Protein AF-A0A8T1AKE8-F1 (afdb_monomer_lite)

Organism: NCBI:txid29920

Sequence (206 aa):
MELMQGLSLHSFRRGAAQNANSNSSVSTPWILYRGGWSMTSISKAFNYIVSTTQEDQQVGKILAGWDSKAEPCLPTLHVFDAVVRHKIQQLQHVLFASAFGFSDSMNLRDDVLEVLMAVTMLHYHDMLKLAPDGPYIERMKRTIKQFSITETELASWAFTIHSDLVARRKSPANAESATALTVDDLVEKQTTLIQQQMEVIGNLSS

Foldseek 3Di:
DDDDDDDPDPDDDDPPLVVQVPDLVHDPVNSCVVVVPDPVNVVVVVCVVPPDPLVVQLVVQVVVVHHSPDDQQFFFPPLDDPVVSVLLVQLLCQVCVVQDDDPPVRHDDPVVSRRVSLVLLLCLVVCCVVPVPDPSNVSSVVSCVVSVHDPVNSVVSSVSRVVVSVVCVVDVPDDDDPPDQDPVNVVVVVVVVVVVVVVVVVVSVD

Structure (mmCIF, N/CA/C/O backbone):
data_AF-A0A8T1AKE8-F1
#
_entry.id   AF-A0A8T1AKE8-F1
#
loop_
_atom_site.group_PDB
_atom_site.id
_atom_site.type_symbol
_atom_site.label_atom_id
_atom_site.label_alt_id
_atom_site.label_comp_id
_atom_site.label_asym_id
_atom_site.label_entity_id
_atom_site.label_seq_id
_atom_site.pdbx_PDB_ins_code
_atom_site.Cartn_x
_atom_site.Cartn_y
_atom_site.Cartn_z
_atom_site.occupancy
_atom_site.B_iso_or_equiv
_atom_site.auth_seq_id
_atom_site.auth_comp_id
_atom_site.auth_asym_id
_atom_site.auth_atom_id
_atom_site.pdbx_PDB_model_num
ATOM 1 N N . MET A 1 1 ? -19.359 20.027 -32.441 1.00 33.59 1 MET A N 1
ATOM 2 C CA . MET A 1 1 ? -19.058 18.700 -31.869 1.00 33.59 1 MET A CA 1
ATOM 3 C C . MET A 1 1 ? -17.578 18.457 -32.125 1.00 33.59 1 MET A C 1
ATOM 5 O O . MET A 1 1 ? -17.217 17.891 -33.144 1.00 33.59 1 MET A O 1
ATOM 9 N N . GLU A 1 2 ? -16.730 19.028 -31.269 1.00 39.72 2 GLU A N 1
ATOM 10 C CA . GLU A 1 2 ? -15.278 18.825 -31.288 1.00 39.72 2 GLU A CA 1
ATOM 11 C C . GLU A 1 2 ? -14.948 17.740 -30.267 1.00 39.72 2 GLU A C 1
ATOM 13 O O . GLU A 1 2 ? -14.986 17.963 -29.062 1.00 39.72 2 GLU A O 1
ATOM 18 N N . LEU A 1 3 ? -14.660 16.543 -30.753 1.00 48.69 3 LEU A N 1
ATOM 19 C CA . LEU A 1 3 ? -13.971 15.505 -30.003 1.00 48.69 3 LEU A CA 1
ATOM 20 C C . LEU A 1 3 ? -12.851 15.059 -30.934 1.00 48.69 3 LEU A C 1
ATOM 22 O O . LEU A 1 3 ? -13.153 14.747 -32.081 1.00 48.69 3 LEU A O 1
ATOM 26 N N . MET A 1 4 ? -11.606 15.043 -30.440 1.00 47.69 4 MET A N 1
ATOM 27 C CA . MET A 1 4 ? -10.353 14.597 -31.096 1.00 47.69 4 MET A CA 1
ATOM 28 C C . MET A 1 4 ? -9.288 15.688 -31.349 1.00 47.69 4 MET A C 1
ATOM 30 O O . MET A 1 4 ? -8.494 15.565 -32.276 1.00 47.69 4 MET A O 1
ATOM 34 N N . GLN A 1 5 ? -9.170 16.712 -30.498 1.00 44.84 5 GLN A N 1
ATOM 35 C CA . GLN A 1 5 ? -7.875 17.389 -30.316 1.00 44.84 5 GLN A CA 1
ATOM 36 C C . GLN A 1 5 ? -7.221 16.857 -29.036 1.00 44.84 5 GLN A C 1
ATOM 38 O O . GLN A 1 5 ? -7.748 17.054 -27.947 1.00 44.84 5 GLN A O 1
ATOM 43 N N . GLY A 1 6 ? -6.092 16.150 -29.170 1.00 50.75 6 GLY A N 1
ATOM 44 C CA . GLY A 1 6 ? -5.201 15.852 -28.038 1.00 50.75 6 GLY A CA 1
ATOM 45 C C . GLY A 1 6 ? -4.849 14.386 -27.765 1.00 50.75 6 GLY A C 1
ATOM 46 O O . GLY A 1 6 ? -4.032 14.135 -26.887 1.00 50.75 6 GLY A O 1
ATOM 47 N N . LEU A 1 7 ? -5.377 13.407 -28.504 1.00 47.06 7 LEU A N 1
ATOM 48 C CA . LEU A 1 7 ? -5.000 11.997 -28.312 1.00 47.06 7 LEU A CA 1
ATOM 49 C C . LEU A 1 7 ? -3.905 11.572 -29.299 1.00 47.06 7 LEU A C 1
ATOM 51 O O . LEU A 1 7 ? -4.150 10.855 -30.265 1.00 47.06 7 LEU A O 1
ATOM 55 N N . SER A 1 8 ? -2.670 12.001 -29.033 1.00 39.88 8 SER A N 1
ATOM 56 C CA . SER A 1 8 ? -1.487 11.314 -29.562 1.00 39.88 8 SER A CA 1
ATOM 57 C C . SER A 1 8 ? -1.253 10.050 -28.730 1.00 39.88 8 SER A C 1
ATOM 59 O O . SER A 1 8 ? -0.645 10.099 -27.662 1.00 39.88 8 SER A O 1
ATOM 61 N N . LEU A 1 9 ? -1.748 8.906 -29.203 1.00 40.41 9 LEU A N 1
ATOM 62 C CA . LEU A 1 9 ? -1.392 7.597 -28.653 1.00 40.41 9 LEU A CA 1
ATOM 63 C C . LEU A 1 9 ? 0.056 7.259 -29.047 1.00 40.41 9 LEU A C 1
ATOM 65 O O . LEU A 1 9 ? 0.376 7.130 -30.226 1.00 40.41 9 LEU A O 1
ATOM 69 N N . HIS A 1 10 ? 0.938 7.079 -28.062 1.00 52.50 10 HIS A N 1
ATOM 70 C CA . HIS A 1 10 ? 2.358 6.746 -28.265 1.00 52.50 10 HIS A CA 1
ATOM 71 C C . HIS A 1 10 ? 2.644 5.270 -28.604 1.00 52.50 10 HIS A C 1
ATOM 73 O O . HIS A 1 10 ? 3.793 4.835 -28.546 1.00 52.50 10 HIS A O 1
ATOM 79 N N . SER A 1 11 ? 1.652 4.471 -28.991 1.00 55.47 11 SER A N 1
ATOM 80 C CA . SER A 1 11 ? 1.838 3.030 -29.190 1.00 55.47 11 SER A CA 1
ATOM 81 C C . SER A 1 11 ? 1.421 2.554 -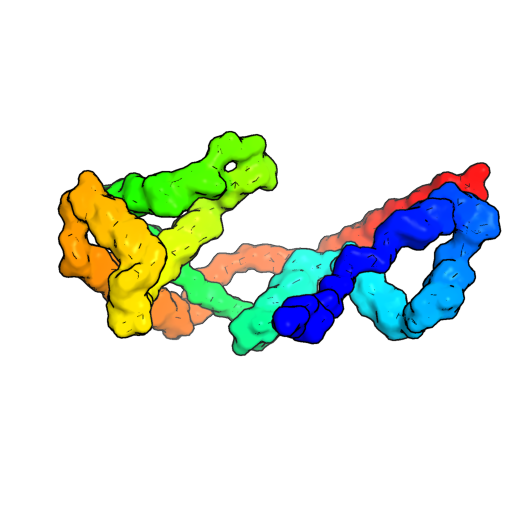30.578 1.00 55.47 11 SER A C 1
ATOM 83 O O . SER A 1 11 ? 0.420 1.866 -30.741 1.00 55.47 11 SER A O 1
ATOM 85 N N . PHE A 1 12 ? 2.242 2.818 -31.600 1.00 46.34 12 PHE A N 1
ATOM 86 C CA . PHE A 1 12 ? 2.161 1.998 -32.812 1.00 46.34 12 PHE A CA 1
ATOM 87 C C . PHE A 1 12 ? 3.448 1.968 -33.636 1.00 46.34 12 PHE A C 1
ATOM 89 O O . PHE A 1 12 ? 3.592 2.749 -34.567 1.00 46.34 12 PHE A O 1
ATOM 96 N N . ARG A 1 13 ? 4.370 1.035 -33.346 1.00 50.12 13 ARG A N 1
ATOM 97 C CA . ARG A 1 13 ? 5.418 0.594 -34.299 1.00 50.12 13 ARG A CA 1
ATOM 98 C C . ARG A 1 13 ? 5.912 -0.835 -34.033 1.00 50.12 13 ARG A C 1
ATOM 100 O O . ARG A 1 13 ? 7.110 -1.048 -33.898 1.00 50.12 13 ARG A O 1
ATOM 107 N N . ARG A 1 14 ? 5.023 -1.831 -33.943 1.00 55.72 14 ARG A N 1
ATOM 108 C CA . ARG A 1 14 ? 5.477 -3.239 -33.882 1.00 55.72 14 ARG A CA 1
ATOM 109 C C . ARG A 1 14 ? 5.316 -3.996 -35.206 1.00 55.72 14 ARG A C 1
ATOM 111 O O . ARG A 1 14 ? 6.283 -4.598 -35.637 1.00 55.72 14 ARG A O 1
ATOM 118 N N . GLY A 1 15 ? 4.222 -3.838 -35.957 1.00 53.06 15 GLY A N 1
ATOM 119 C CA . GLY A 1 15 ? 3.976 -4.647 -37.170 1.00 53.06 15 GLY A CA 1
ATOM 120 C C . GLY A 1 15 ? 5.043 -4.564 -38.279 1.00 53.06 15 GLY A C 1
ATOM 121 O O . GLY A 1 15 ? 5.649 -5.569 -38.637 1.00 53.06 15 GLY A O 1
ATOM 122 N N . ALA A 1 16 ? 5.309 -3.372 -38.822 1.00 54.81 16 ALA A N 1
ATOM 123 C CA . ALA A 1 16 ? 6.231 -3.226 -39.958 1.00 54.81 16 ALA A CA 1
ATOM 124 C C . ALA A 1 16 ? 7.710 -3.438 -39.580 1.00 54.81 16 ALA A C 1
ATOM 126 O O . ALA A 1 16 ? 8.472 -4.010 -40.355 1.00 54.81 16 ALA A O 1
ATOM 127 N N . ALA A 1 17 ? 8.111 -3.005 -38.380 1.00 53.44 17 ALA A N 1
ATOM 128 C CA . ALA A 1 17 ? 9.474 -3.184 -37.882 1.00 53.44 17 ALA A CA 1
ATOM 129 C C . ALA A 1 17 ? 9.770 -4.655 -37.544 1.00 53.44 17 ALA A C 1
ATOM 131 O O . ALA A 1 17 ? 10.850 -5.143 -37.849 1.00 53.44 17 ALA A O 1
ATOM 132 N N . GLN A 1 18 ? 8.801 -5.383 -36.981 1.00 54.62 18 GLN A N 1
ATOM 133 C CA . GLN A 1 18 ? 8.942 -6.803 -36.653 1.00 54.62 18 GLN A CA 1
ATOM 134 C C . GLN A 1 18 ? 9.024 -7.673 -37.916 1.00 54.62 18 GLN A C 1
ATOM 136 O O . GLN A 1 18 ? 9.861 -8.566 -37.965 1.00 54.62 18 GLN A O 1
ATOM 141 N N . ASN A 1 19 ? 8.248 -7.350 -38.958 1.00 62.50 19 ASN A N 1
ATOM 142 C CA . ASN A 1 19 ? 8.326 -8.017 -40.265 1.00 62.50 19 ASN A CA 1
ATOM 143 C C . ASN A 1 19 ? 9.661 -7.758 -40.996 1.00 62.50 19 ASN A C 1
ATOM 145 O O . ASN A 1 19 ? 10.176 -8.628 -41.693 1.00 62.50 19 ASN A O 1
ATOM 149 N N . ALA A 1 20 ? 10.239 -6.561 -40.838 1.00 58.41 20 ALA A N 1
ATOM 150 C CA . ALA A 1 20 ? 11.568 -6.255 -41.368 1.00 58.41 20 ALA A CA 1
ATOM 151 C C . ALA A 1 20 ? 12.681 -6.963 -40.573 1.00 58.41 20 ALA A C 1
ATOM 153 O O . ALA A 1 20 ? 13.611 -7.482 -41.179 1.00 58.41 20 ALA A O 1
ATOM 154 N N . ASN A 1 21 ? 12.555 -7.039 -39.242 1.00 52.88 21 ASN A N 1
ATOM 155 C CA . ASN A 1 21 ? 13.504 -7.739 -38.369 1.00 52.88 21 ASN A CA 1
ATOM 156 C C . ASN A 1 21 ? 13.509 -9.264 -38.576 1.00 52.88 21 ASN A C 1
ATOM 158 O O . ASN A 1 21 ? 14.510 -9.904 -38.276 1.00 52.88 21 ASN A O 1
ATOM 162 N N . SER A 1 22 ? 12.415 -9.859 -39.065 1.00 54.12 22 SER A N 1
ATOM 163 C CA . SER A 1 22 ? 12.346 -11.294 -39.380 1.00 54.12 22 SER A CA 1
ATOM 164 C C . SER A 1 22 ? 12.969 -11.670 -40.729 1.00 54.12 22 SER A C 1
ATOM 166 O O . SER A 1 22 ? 13.018 -12.851 -41.060 1.00 54.12 22 SER A O 1
ATOM 168 N N . ASN A 1 23 ? 13.416 -10.694 -41.528 1.00 63.81 23 ASN A N 1
ATOM 169 C CA . ASN A 1 23 ? 14.063 -10.950 -42.809 1.00 63.81 23 ASN A CA 1
ATOM 170 C C . ASN A 1 23 ? 15.592 -10.920 -42.652 1.00 63.81 23 ASN A C 1
ATOM 172 O O . ASN A 1 23 ? 16.178 -9.853 -42.474 1.00 63.81 23 ASN A O 1
ATOM 176 N N . SER A 1 24 ? 16.237 -12.081 -42.790 1.00 64.12 24 SER A N 1
ATOM 177 C CA . SER A 1 24 ? 17.694 -12.243 -42.676 1.00 64.12 24 SER A CA 1
ATOM 178 C C . SER A 1 24 ? 18.499 -11.453 -43.717 1.00 64.12 24 SER A C 1
ATOM 180 O O . SER A 1 24 ? 19.689 -11.220 -43.521 1.00 64.12 24 SER A O 1
ATOM 182 N N . SER A 1 25 ? 17.870 -10.977 -44.801 1.00 73.81 25 SER A N 1
ATOM 183 C CA . SER A 1 25 ? 18.522 -10.132 -45.808 1.00 73.81 25 SER A CA 1
ATOM 184 C C . SER A 1 25 ? 18.602 -8.651 -45.418 1.00 73.81 25 SER A C 1
ATOM 186 O O . SER A 1 25 ? 19.227 -7.866 -46.132 1.00 73.81 25 SER A O 1
ATOM 188 N N . VAL A 1 26 ? 17.923 -8.226 -44.347 1.00 64.56 26 VAL A N 1
ATOM 189 C CA . VAL A 1 26 ? 17.880 -6.828 -43.906 1.00 64.56 26 VAL A CA 1
ATOM 190 C C . VAL A 1 26 ? 18.649 -6.698 -42.599 1.00 64.56 26 VAL A C 1
ATOM 192 O O . VAL A 1 26 ? 18.245 -7.218 -41.566 1.00 64.56 26 VAL A O 1
ATOM 195 N N . SER A 1 27 ? 19.760 -5.962 -42.624 1.00 63.50 27 SER A N 1
ATOM 196 C CA . SER A 1 27 ? 20.577 -5.789 -41.428 1.00 63.50 27 SER A CA 1
ATOM 197 C C . SER A 1 27 ? 19.906 -4.842 -40.423 1.00 63.50 27 SER A C 1
ATOM 199 O O . SER A 1 27 ? 19.425 -3.758 -40.768 1.00 63.50 27 SER A O 1
ATOM 201 N N . THR A 1 28 ? 19.913 -5.221 -39.145 1.00 63.84 28 THR A N 1
ATOM 202 C CA . THR A 1 28 ? 19.406 -4.397 -38.036 1.00 63.84 28 THR A CA 1
ATOM 203 C C . THR A 1 28 ? 19.977 -2.967 -38.033 1.00 63.84 28 THR A C 1
ATOM 205 O O . THR A 1 28 ? 19.197 -2.027 -37.860 1.00 63.84 28 THR A O 1
ATOM 208 N N . PRO A 1 29 ? 21.282 -2.732 -38.312 1.00 65.25 29 PRO A N 1
ATOM 209 C CA . PRO A 1 29 ? 21.826 -1.375 -38.426 1.00 65.25 29 PRO A CA 1
ATOM 210 C C . PRO A 1 29 ? 21.135 -0.511 -39.494 1.00 65.25 29 PRO A C 1
ATOM 212 O O . PRO A 1 29 ? 20.936 0.686 -39.285 1.00 65.25 29 PRO A O 1
ATOM 215 N N . TRP A 1 30 ? 20.718 -1.104 -40.618 1.00 68.19 30 TRP A N 1
ATOM 216 C CA . TRP A 1 30 ? 20.035 -0.394 -41.703 1.00 68.19 30 TRP A CA 1
ATOM 217 C C . TRP A 1 30 ? 18.625 0.060 -41.309 1.00 68.19 30 TRP A C 1
ATOM 219 O O . TRP A 1 30 ? 18.220 1.186 -41.611 1.00 68.19 30 TRP A O 1
ATOM 229 N N . ILE A 1 31 ? 17.895 -0.787 -40.579 1.00 64.38 31 ILE A N 1
ATOM 230 C CA . ILE A 1 31 ? 16.561 -0.473 -40.044 1.00 64.38 31 ILE A CA 1
ATOM 231 C C . ILE A 1 31 ? 16.653 0.664 -39.025 1.00 64.38 31 ILE A C 1
ATOM 233 O O . ILE A 1 31 ? 15.855 1.600 -39.076 1.00 64.38 31 ILE A O 1
ATOM 237 N N . LEU A 1 32 ? 17.643 0.614 -38.132 1.00 66.25 32 LEU A N 1
ATOM 238 C CA . LEU A 1 32 ? 17.854 1.634 -37.105 1.00 66.25 32 LEU A CA 1
ATOM 239 C C . LEU A 1 32 ? 18.202 2.999 -37.719 1.00 66.25 32 LEU A C 1
ATOM 241 O O . LEU A 1 32 ? 17.592 4.008 -37.356 1.00 66.25 32 LEU A O 1
ATOM 245 N N . TYR A 1 33 ? 19.098 3.019 -38.712 1.00 62.25 33 TYR A N 1
ATOM 246 C CA . TYR A 1 33 ? 19.473 4.235 -39.438 1.00 62.25 33 TYR A CA 1
ATOM 247 C C . TYR A 1 33 ? 18.282 4.852 -40.193 1.00 62.25 33 TYR A C 1
ATOM 249 O O . TYR A 1 33 ? 18.003 6.044 -40.065 1.00 62.25 33 TYR A O 1
ATOM 257 N N . ARG A 1 34 ? 17.512 4.038 -40.931 1.00 65.38 34 ARG A N 1
ATOM 258 C CA . ARG A 1 34 ? 16.315 4.486 -41.678 1.00 65.38 34 ARG A CA 1
ATOM 259 C C . ARG A 1 34 ? 15.140 4.843 -40.768 1.00 65.38 34 ARG A C 1
ATOM 261 O O . ARG A 1 34 ? 14.296 5.651 -41.144 1.00 65.38 34 ARG A O 1
ATOM 268 N N . GLY A 1 35 ? 15.086 4.256 -39.576 1.00 65.69 35 GLY A N 1
ATOM 269 C CA . GLY A 1 35 ? 14.118 4.582 -38.537 1.00 65.69 35 GLY A CA 1
ATOM 270 C C . GLY A 1 35 ? 14.387 5.918 -37.842 1.00 65.69 35 GLY A C 1
ATOM 271 O O . GLY A 1 35 ? 13.576 6.314 -37.008 1.00 65.69 35 GLY A O 1
ATOM 272 N N . GLY A 1 36 ? 15.503 6.593 -38.149 1.00 64.62 36 GLY A N 1
ATOM 273 C CA . GLY A 1 36 ? 15.891 7.857 -37.520 1.00 64.62 36 GLY A CA 1
ATOM 274 C C . GLY A 1 36 ? 16.332 7.703 -36.063 1.00 64.62 36 GLY A C 1
ATOM 275 O O . GLY A 1 36 ? 16.307 8.673 -35.308 1.00 64.62 36 GLY A O 1
ATOM 276 N N . TRP A 1 37 ? 16.708 6.491 -35.640 1.00 69.50 37 TRP A N 1
ATOM 277 C CA . TRP A 1 37 ? 17.188 6.260 -34.283 1.00 69.50 37 TRP A CA 1
ATOM 278 C C . TRP A 1 37 ? 18.626 6.762 -34.183 1.00 69.50 37 TRP A C 1
ATOM 280 O O . TRP A 1 37 ? 19.511 6.283 -34.889 1.00 69.50 37 TRP A O 1
ATOM 290 N N . SER A 1 38 ? 18.874 7.732 -33.302 1.00 76.88 38 SER A N 1
ATOM 291 C CA . SER A 1 38 ? 20.245 8.167 -33.026 1.00 76.88 38 SER A CA 1
ATOM 292 C C . SER A 1 38 ? 21.032 7.044 -32.339 1.00 76.88 38 SER A C 1
ATOM 294 O O . SER A 1 38 ? 20.452 6.245 -31.601 1.00 76.88 38 SER A O 1
ATOM 296 N N . MET A 1 39 ? 22.358 7.006 -32.514 1.00 75.38 39 MET A N 1
ATOM 297 C CA . MET A 1 39 ? 23.217 6.039 -31.809 1.00 75.38 39 MET A CA 1
ATOM 298 C C . MET A 1 39 ? 23.034 6.127 -30.284 1.00 75.38 39 MET A C 1
ATOM 300 O O . MET A 1 39 ? 23.009 5.115 -29.588 1.00 75.38 39 MET A O 1
ATOM 304 N N . THR A 1 40 ? 22.780 7.335 -29.774 1.00 71.44 40 THR A N 1
ATOM 305 C CA . THR A 1 40 ? 22.421 7.594 -28.376 1.00 71.44 40 THR A CA 1
ATOM 306 C C . THR A 1 40 ? 21.078 6.965 -27.989 1.00 71.44 40 THR A C 1
ATOM 308 O O . THR A 1 40 ? 20.949 6.419 -26.898 1.00 71.44 40 THR A O 1
ATOM 311 N N . SER A 1 41 ? 20.069 7.008 -28.865 1.00 67.88 41 SER A N 1
ATOM 312 C CA . SER A 1 41 ? 18.756 6.377 -28.647 1.00 67.88 41 SER A CA 1
ATOM 313 C C . SER A 1 41 ? 18.852 4.850 -28.629 1.00 67.88 41 SER A C 1
ATOM 315 O O . SER A 1 41 ? 18.199 4.208 -27.812 1.00 67.88 41 SER A O 1
ATOM 317 N N . ILE A 1 42 ? 19.693 4.277 -29.494 1.00 69.31 42 ILE A N 1
ATOM 318 C CA . ILE A 1 42 ? 19.959 2.834 -29.561 1.00 69.31 42 ILE A CA 1
ATOM 319 C C . ILE A 1 42 ? 20.697 2.384 -28.299 1.00 69.31 42 ILE A C 1
ATOM 321 O O . ILE A 1 42 ? 20.245 1.466 -27.625 1.00 69.31 42 ILE A O 1
ATOM 325 N N . SER A 1 43 ? 21.775 3.078 -27.923 1.00 70.62 43 SER A N 1
ATOM 326 C CA . SER A 1 43 ? 22.531 2.787 -26.700 1.00 70.62 43 SER A CA 1
ATOM 327 C C . SER A 1 43 ? 21.660 2.888 -25.443 1.00 70.62 43 SER A C 1
ATOM 329 O O . SER A 1 43 ? 21.726 2.006 -24.595 1.00 70.62 43 SER A O 1
ATOM 331 N N . LYS A 1 44 ? 20.772 3.888 -25.348 1.00 65.88 44 LYS A N 1
ATOM 332 C CA . LYS A 1 44 ? 19.799 3.981 -24.246 1.00 65.88 44 LYS A CA 1
ATOM 333 C C . LYS A 1 44 ? 18.829 2.798 -24.210 1.00 65.88 44 LYS A C 1
ATOM 335 O O . LYS A 1 44 ? 18.556 2.291 -23.130 1.00 65.88 44 LYS A O 1
ATOM 340 N N . ALA A 1 45 ? 18.323 2.356 -25.363 1.00 63.22 45 ALA A N 1
ATOM 341 C CA . ALA A 1 45 ? 17.425 1.204 -25.436 1.00 63.22 45 ALA A CA 1
ATOM 342 C C . ALA A 1 45 ? 18.137 -0.100 -25.046 1.00 63.22 45 ALA A C 1
ATOM 344 O O . ALA A 1 45 ? 17.584 -0.882 -24.283 1.00 63.22 45 ALA A O 1
ATOM 345 N N . PHE A 1 46 ? 19.377 -0.306 -25.499 1.00 68.62 46 PHE A N 1
ATOM 346 C CA . PHE A 1 46 ? 20.188 -1.447 -25.071 1.00 68.62 46 PHE A CA 1
ATOM 347 C C . PHE A 1 46 ? 20.508 -1.390 -23.578 1.00 68.62 46 PHE A C 1
ATOM 349 O O . PHE A 1 46 ? 20.343 -2.397 -22.905 1.00 68.62 46 PHE A O 1
ATOM 356 N N . ASN A 1 47 ? 20.858 -0.225 -23.031 1.00 64.88 47 ASN A N 1
ATOM 357 C CA . ASN A 1 47 ? 21.092 -0.077 -21.593 1.00 64.88 47 ASN A CA 1
ATOM 358 C C . ASN A 1 47 ? 19.837 -0.341 -20.752 1.00 64.88 47 ASN A C 1
ATOM 360 O O . ASN A 1 47 ? 19.979 -0.732 -19.607 1.00 64.88 47 ASN A O 1
ATOM 364 N N . TYR A 1 48 ? 18.636 -0.135 -21.299 1.00 55.19 48 TYR A N 1
ATOM 365 C CA . TYR A 1 48 ? 17.373 -0.470 -20.632 1.00 55.19 48 TYR A CA 1
ATOM 366 C C . TYR A 1 48 ? 16.987 -1.953 -20.774 1.00 55.19 48 TYR A C 1
ATOM 368 O O . TYR A 1 48 ? 16.269 -2.497 -19.951 1.00 55.19 48 TYR A O 1
ATOM 376 N N . ILE A 1 49 ? 17.428 -2.620 -21.843 1.00 62.34 49 ILE A N 1
ATOM 377 C CA . ILE A 1 49 ? 17.205 -4.065 -22.038 1.00 62.34 49 ILE A CA 1
ATOM 378 C C . ILE A 1 49 ? 18.231 -4.886 -21.246 1.00 62.34 49 ILE A C 1
ATOM 380 O O . ILE A 1 49 ? 17.943 -6.001 -20.825 1.00 62.34 49 ILE A O 1
ATOM 384 N N . VAL A 1 50 ? 19.434 -4.338 -21.083 1.00 59.38 50 VAL A N 1
ATOM 385 C CA . VAL A 1 50 ? 20.585 -4.966 -20.422 1.00 59.38 50 VAL A CA 1
ATOM 386 C C . VAL A 1 50 ? 20.798 -4.384 -19.016 1.00 59.38 50 VAL A C 1
ATOM 388 O O . VAL A 1 50 ? 21.749 -4.769 -18.338 1.00 59.38 50 VAL A O 1
ATOM 391 N N . SER A 1 51 ? 19.933 -3.473 -18.548 1.00 63.00 51 SER A N 1
ATOM 392 C CA . SER A 1 51 ? 19.982 -3.007 -17.161 1.00 63.00 51 SER A CA 1
ATOM 393 C C . SER A 1 51 ? 19.750 -4.181 -16.222 1.00 63.00 51 SER A C 1
ATOM 395 O O . SER A 1 51 ? 18.975 -5.100 -16.497 1.00 63.00 51 SER A O 1
ATOM 397 N N . THR A 1 52 ? 20.456 -4.172 -15.100 1.00 72.00 52 THR A N 1
ATOM 398 C CA . THR A 1 52 ? 20.191 -5.117 -14.028 1.00 72.00 52 THR A CA 1
ATOM 399 C C . THR A 1 52 ? 19.029 -4.596 -13.187 1.00 72.00 52 THR A C 1
ATOM 401 O O . THR A 1 52 ? 18.655 -3.418 -13.227 1.00 72.00 52 THR A O 1
ATOM 404 N N . THR A 1 53 ? 18.489 -5.470 -12.341 1.00 77.06 53 THR A N 1
ATOM 405 C CA . THR A 1 53 ? 17.492 -5.101 -11.332 1.00 77.06 53 THR A CA 1
ATOM 406 C C . THR A 1 53 ? 17.929 -3.889 -10.495 1.00 77.06 53 THR A C 1
ATOM 408 O O . THR A 1 53 ? 17.081 -3.125 -10.039 1.00 77.06 53 THR A O 1
ATOM 411 N N . GLN A 1 54 ? 19.236 -3.685 -10.291 1.00 75.94 54 GLN A N 1
ATOM 412 C CA . GLN A 1 54 ? 19.759 -2.560 -9.520 1.00 75.94 54 GLN A CA 1
ATOM 413 C C . GLN A 1 54 ? 19.549 -1.218 -10.233 1.00 75.94 54 GLN A C 1
ATOM 415 O O . GLN A 1 54 ? 19.086 -0.267 -9.600 1.00 75.94 54 GLN A O 1
ATOM 420 N N . GLU A 1 55 ? 19.867 -1.110 -11.524 1.00 75.44 55 GLU A N 1
ATOM 421 C CA . GLU A 1 55 ? 19.658 0.130 -12.276 1.00 75.44 55 GLU A CA 1
ATOM 422 C C . GLU A 1 55 ? 18.165 0.435 -12.424 1.00 75.44 55 GLU A C 1
ATOM 424 O O . GLU A 1 55 ? 17.760 1.585 -12.255 1.00 75.44 55 GLU A O 1
ATOM 429 N N . ASP A 1 56 ? 17.329 -0.584 -12.631 1.00 75.62 56 ASP A N 1
ATOM 430 C CA . ASP A 1 56 ? 15.874 -0.412 -12.685 1.00 75.62 56 ASP A CA 1
ATOM 431 C C . ASP A 1 56 ? 15.319 0.124 -11.356 1.00 75.62 56 ASP A C 1
ATOM 433 O O . ASP A 1 56 ? 14.494 1.043 -11.340 1.00 75.62 56 ASP A O 1
ATOM 437 N N . GLN A 1 57 ? 15.814 -0.381 -10.221 1.00 79.56 57 GLN A N 1
ATOM 438 C CA . GLN A 1 57 ? 15.469 0.153 -8.902 1.00 79.56 57 GLN A CA 1
ATOM 439 C C . GLN A 1 57 ? 15.935 1.603 -8.725 1.00 79.56 57 GLN A C 1
ATOM 441 O O . GLN A 1 57 ? 15.196 2.413 -8.164 1.00 79.56 57 GLN A O 1
ATOM 446 N N . GLN A 1 58 ? 17.134 1.960 -9.197 1.00 79.56 58 GLN A N 1
ATOM 447 C CA . GLN A 1 58 ? 17.630 3.340 -9.141 1.00 79.56 58 GLN A CA 1
ATOM 448 C C . GLN A 1 58 ? 16.755 4.282 -9.971 1.00 79.56 58 GLN A C 1
ATOM 450 O O . GLN A 1 58 ? 16.374 5.349 -9.489 1.00 79.56 58 GLN A O 1
ATOM 455 N N . VAL A 1 59 ? 16.390 3.878 -11.189 1.00 77.69 59 VAL A N 1
ATOM 456 C CA . VAL A 1 59 ? 15.472 4.637 -12.046 1.00 77.69 59 VAL A CA 1
ATOM 457 C C . VAL A 1 59 ? 14.111 4.781 -11.367 1.00 77.69 59 VAL A C 1
ATOM 459 O O . VAL A 1 59 ? 13.586 5.891 -11.295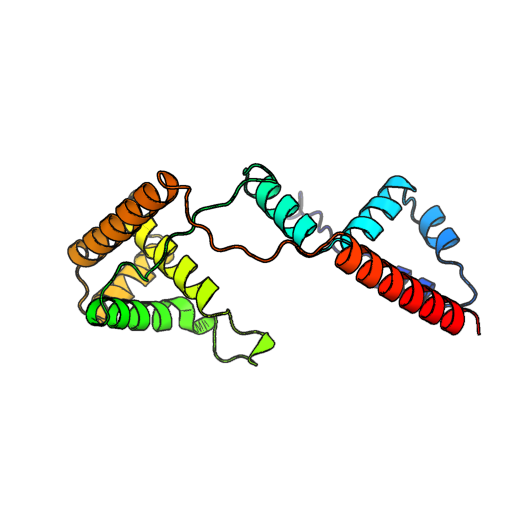 1.00 77.69 59 VAL A O 1
ATOM 462 N N . GLY A 1 60 ? 13.567 3.699 -10.801 1.00 78.94 60 GLY A N 1
ATOM 463 C CA . GLY A 1 60 ? 12.307 3.722 -10.057 1.00 78.94 60 GLY A CA 1
ATOM 464 C C . GLY A 1 60 ? 12.320 4.714 -8.890 1.00 78.94 60 GLY A C 1
ATOM 465 O O . GLY A 1 60 ? 11.372 5.482 -8.730 1.00 78.94 60 GLY A O 1
ATOM 466 N N . LYS A 1 61 ? 13.416 4.769 -8.121 1.00 81.38 61 LYS A N 1
ATOM 467 C CA . LYS A 1 61 ? 13.606 5.748 -7.036 1.00 81.38 61 LYS A CA 1
ATOM 468 C C . LYS A 1 61 ? 13.594 7.182 -7.562 1.00 81.38 61 LYS A C 1
ATOM 470 O O . LYS A 1 61 ? 12.818 7.992 -7.061 1.00 81.38 61 LYS A O 1
ATOM 475 N N . ILE A 1 62 ? 14.377 7.473 -8.602 1.00 80.06 62 ILE A N 1
ATOM 476 C CA . ILE A 1 62 ? 14.432 8.808 -9.218 1.00 80.06 62 ILE A CA 1
ATOM 477 C C . ILE A 1 62 ? 13.047 9.238 -9.724 1.00 80.06 62 ILE A C 1
ATOM 479 O O . ILE A 1 62 ? 12.618 10.360 -9.459 1.00 80.06 62 ILE A O 1
ATOM 483 N N . LEU A 1 63 ? 12.316 8.346 -10.401 1.00 79.69 63 LEU A N 1
ATOM 484 C CA . LEU A 1 63 ? 10.964 8.629 -10.899 1.00 79.69 63 LEU A CA 1
ATOM 485 C C . LEU A 1 63 ? 9.952 8.865 -9.772 1.00 79.69 63 LEU A C 1
ATOM 487 O O . LEU A 1 63 ? 9.037 9.669 -9.930 1.00 79.69 63 LEU A O 1
ATOM 491 N N . ALA A 1 64 ? 10.130 8.204 -8.629 1.00 79.69 64 ALA A N 1
ATOM 492 C CA . ALA A 1 64 ? 9.330 8.432 -7.432 1.00 79.69 64 ALA A CA 1
ATOM 493 C C . ALA A 1 64 ? 9.753 9.692 -6.641 1.00 79.69 64 ALA A C 1
ATOM 495 O O . ALA A 1 64 ? 9.171 9.967 -5.592 1.00 79.69 64 ALA A O 1
ATOM 496 N N . GLY A 1 65 ? 10.758 10.446 -7.108 1.00 84.81 65 GLY A N 1
ATOM 497 C CA . GLY A 1 65 ? 11.272 11.655 -6.451 1.00 84.81 65 GLY A CA 1
ATOM 498 C C . GLY A 1 65 ? 12.301 11.402 -5.341 1.00 84.81 65 GLY A C 1
ATOM 499 O O . GLY A 1 65 ? 12.565 12.299 -4.542 1.00 84.81 65 GLY A O 1
ATOM 500 N N . TRP A 1 66 ? 12.871 10.199 -5.269 1.00 83.69 66 TRP A N 1
ATOM 501 C CA . TRP A 1 66 ? 13.897 9.813 -4.296 1.00 83.69 66 TRP A CA 1
ATOM 502 C C . TRP A 1 66 ? 15.299 9.913 -4.900 1.00 83.69 66 TRP A C 1
ATOM 504 O O . TRP A 1 66 ? 15.466 9.849 -6.115 1.00 83.69 66 TRP A O 1
ATOM 514 N N . ASP A 1 67 ? 16.323 10.004 -4.049 1.00 86.94 67 ASP A N 1
ATOM 515 C CA . ASP A 1 67 ? 17.712 9.815 -4.480 1.00 86.94 67 ASP A CA 1
ATOM 516 C C . ASP A 1 67 ? 17.938 8.370 -4.968 1.00 86.94 67 ASP A C 1
ATOM 518 O O . ASP A 1 67 ? 17.361 7.423 -4.426 1.00 86.94 67 ASP A O 1
ATOM 522 N N . SER A 1 68 ? 18.794 8.170 -5.976 1.00 82.62 68 SER A N 1
ATOM 523 C CA . SER A 1 68 ? 19.051 6.834 -6.540 1.00 82.62 68 SER A CA 1
ATOM 524 C C . SER A 1 68 ? 19.666 5.863 -5.525 1.00 82.62 68 SER A C 1
ATOM 526 O O . SER A 1 68 ? 19.450 4.651 -5.613 1.00 82.62 68 SER A O 1
ATOM 528 N N . LYS A 1 69 ? 20.385 6.386 -4.526 1.00 86.69 69 LYS A N 1
ATOM 529 C CA . LYS A 1 69 ? 20.981 5.631 -3.419 1.00 86.69 69 LYS A CA 1
ATOM 530 C C . LYS A 1 69 ? 20.117 5.642 -2.162 1.00 86.69 69 LYS A C 1
ATOM 532 O O . LYS A 1 69 ? 20.529 5.070 -1.159 1.00 86.69 69 LYS A O 1
ATOM 537 N N . ALA A 1 70 ? 18.933 6.257 -2.192 1.00 84.81 70 ALA A N 1
ATOM 538 C CA . ALA A 1 70 ? 18.032 6.209 -1.052 1.00 84.81 70 ALA A CA 1
ATOM 539 C C . ALA A 1 70 ? 17.652 4.758 -0.738 1.00 84.81 70 ALA A C 1
ATOM 541 O O . ALA A 1 70 ? 17.414 3.956 -1.645 1.00 84.81 70 ALA A O 1
ATOM 542 N N . GLU A 1 71 ? 17.541 4.441 0.546 1.00 86.31 71 GLU A N 1
ATOM 543 C CA . GLU A 1 71 ? 16.969 3.192 1.042 1.00 86.31 71 GLU A CA 1
ATOM 544 C C . GLU A 1 71 ? 15.619 3.525 1.686 1.00 86.31 71 GLU A C 1
ATOM 546 O O . GLU A 1 71 ? 15.566 3.961 2.841 1.00 86.31 71 GLU A O 1
ATOM 551 N N . PRO A 1 72 ? 14.507 3.430 0.929 1.00 84.50 72 PRO A N 1
ATOM 552 C CA . PRO A 1 72 ? 13.198 3.777 1.451 1.00 84.50 72 PRO A CA 1
ATOM 553 C C . PRO A 1 72 ? 12.819 2.827 2.583 1.00 84.50 72 PRO A C 1
ATOM 555 O O . PRO A 1 72 ? 12.720 1.617 2.395 1.00 84.50 72 PRO A O 1
ATOM 558 N N . CYS A 1 73 ? 12.552 3.383 3.760 1.00 90.81 73 CYS A N 1
ATOM 559 C CA . CYS A 1 73 ? 11.913 2.627 4.825 1.00 90.81 73 CYS A CA 1
ATOM 560 C C . CYS A 1 73 ? 10.423 2.487 4.490 1.00 90.81 73 CYS A C 1
ATOM 562 O O . CYS A 1 73 ? 9.720 3.495 4.373 1.00 90.81 73 CYS A O 1
ATOM 564 N N . LEU A 1 74 ? 9.957 1.251 4.307 1.00 92.69 74 LEU A N 1
ATOM 565 C CA . LEU A 1 74 ? 8.561 0.937 4.002 1.00 92.69 74 LEU A CA 1
ATOM 566 C C . LEU A 1 74 ? 7.764 0.682 5.291 1.00 92.69 74 LEU A C 1
ATOM 568 O O . LEU A 1 74 ? 8.311 0.102 6.238 1.00 92.69 74 LEU A O 1
ATOM 572 N N . PRO A 1 75 ? 6.480 1.080 5.359 1.00 95.69 75 PRO A N 1
ATOM 573 C CA . PRO A 1 75 ? 5.610 0.692 6.465 1.00 95.69 75 PRO A CA 1
ATOM 574 C C . PRO A 1 75 ? 5.403 -0.829 6.469 1.00 95.69 75 PRO A C 1
ATOM 576 O O . PRO A 1 75 ? 5.393 -1.461 5.416 1.00 95.69 75 PRO A O 1
ATOM 579 N N . THR A 1 76 ? 5.237 -1.410 7.655 1.00 94.56 76 THR A N 1
ATOM 580 C CA . THR A 1 76 ? 5.072 -2.859 7.850 1.00 94.56 76 THR A CA 1
ATOM 581 C C . THR A 1 76 ? 3.914 -3.143 8.796 1.00 94.56 76 THR A C 1
ATOM 583 O O . THR A 1 76 ? 3.603 -2.336 9.676 1.00 94.56 76 THR A O 1
ATOM 586 N N . LEU A 1 77 ? 3.290 -4.308 8.630 1.00 96.00 77 LEU A N 1
ATOM 587 C CA . LEU A 1 77 ? 2.277 -4.830 9.545 1.00 96.00 77 LEU A CA 1
ATOM 588 C C . LEU A 1 77 ? 2.884 -5.725 10.639 1.00 96.00 77 LEU A C 1
ATOM 590 O O . LEU A 1 77 ? 2.172 -6.162 11.547 1.00 96.00 77 LEU A O 1
ATOM 594 N N . HIS A 1 78 ? 4.197 -5.972 10.606 1.00 93.94 78 HIS A N 1
ATOM 595 C CA . HIS A 1 78 ? 4.891 -6.768 11.620 1.00 93.94 78 HIS A CA 1
ATOM 596 C C . HIS A 1 78 ? 4.900 -6.132 13.017 1.00 93.94 78 HIS A C 1
ATOM 598 O O . HIS A 1 78 ? 5.099 -6.847 13.997 1.00 93.94 78 HIS A O 1
ATOM 604 N N . VAL A 1 79 ? 4.616 -4.829 13.121 1.00 95.25 79 VAL A N 1
ATOM 605 C CA . VAL A 1 79 ? 4.477 -4.104 14.396 1.00 95.25 79 VAL A CA 1
ATOM 606 C C . VAL A 1 79 ? 3.293 -4.593 15.245 1.00 95.25 79 VAL A C 1
ATOM 608 O O . VAL A 1 79 ? 3.268 -4.388 16.456 1.00 95.25 79 VAL A O 1
ATOM 611 N N . PHE A 1 80 ? 2.310 -5.253 14.631 1.00 96.88 80 PHE A N 1
ATOM 612 C CA . PHE A 1 80 ? 1.121 -5.744 15.323 1.00 96.88 80 PHE A CA 1
ATOM 613 C C . PHE A 1 80 ? 1.287 -7.174 15.835 1.00 96.88 80 PHE A C 1
ATOM 615 O O . PHE A 1 80 ? 1.938 -8.008 15.195 1.00 96.88 80 PHE A O 1
ATOM 622 N N . ASP A 1 81 ? 0.615 -7.476 16.947 1.00 96.56 81 ASP A N 1
ATOM 623 C CA . ASP A 1 81 ? 0.454 -8.841 17.443 1.00 96.56 81 ASP A CA 1
ATOM 624 C C . ASP A 1 81 ? -0.378 -9.714 16.483 1.00 96.56 81 ASP A C 1
ATOM 626 O O . ASP A 1 81 ? -1.010 -9.233 15.538 1.00 96.56 81 ASP A O 1
ATOM 630 N N . ALA A 1 82 ? -0.377 -11.027 16.725 1.00 95.19 82 ALA A N 1
ATOM 631 C CA . ALA A 1 82 ? -1.039 -11.999 15.859 1.00 95.19 82 ALA A CA 1
ATOM 632 C C . ALA A 1 82 ? -2.559 -11.784 15.736 1.00 95.19 82 ALA A C 1
ATOM 634 O O . ALA A 1 82 ? -3.122 -12.034 14.670 1.00 95.19 82 ALA A O 1
ATOM 635 N N . VAL A 1 83 ? -3.227 -11.306 16.791 1.00 94.94 83 VAL A N 1
ATOM 636 C CA . VAL A 1 83 ? -4.683 -11.109 16.805 1.00 94.94 83 VAL A CA 1
ATOM 637 C C . VAL A 1 83 ? -5.055 -9.927 15.918 1.00 94.94 83 VAL A C 1
ATOM 639 O O . VAL A 1 83 ? -5.924 -10.044 15.050 1.00 94.94 83 VAL A O 1
ATOM 642 N N . VAL A 1 84 ? -4.369 -8.796 16.092 1.00 95.56 84 VAL A N 1
ATOM 643 C CA . VAL A 1 84 ? -4.584 -7.605 15.261 1.00 95.56 84 VAL A CA 1
ATOM 644 C C . VAL A 1 84 ? -4.181 -7.881 13.814 1.00 95.56 84 VAL A C 1
ATOM 646 O O . VAL A 1 84 ? -4.927 -7.553 12.891 1.00 95.56 84 VAL A O 1
ATOM 649 N N . ARG A 1 85 ? -3.052 -8.565 13.598 1.00 95.44 85 ARG A N 1
ATOM 650 C CA . ARG A 1 85 ? -2.590 -8.940 12.258 1.00 95.44 85 ARG A CA 1
ATOM 651 C C . ARG A 1 85 ? -3.599 -9.822 11.530 1.00 95.44 85 ARG A C 1
ATOM 653 O O . ARG A 1 85 ? -3.858 -9.577 10.357 1.00 95.44 85 ARG A O 1
ATOM 660 N N . HIS A 1 86 ? -4.220 -10.782 12.217 1.00 94.50 86 HIS A N 1
ATOM 661 C CA . HIS A 1 86 ? -5.254 -11.622 11.616 1.00 94.50 86 HIS A CA 1
ATOM 662 C C . HIS A 1 86 ? -6.470 -10.802 11.156 1.00 94.50 86 HIS A C 1
ATOM 664 O O . HIS A 1 86 ? -6.937 -10.976 10.031 1.00 94.50 86 HIS A O 1
ATOM 670 N N . LYS A 1 87 ? -6.942 -9.845 11.970 1.00 95.19 87 LYS A N 1
ATOM 671 C CA . LYS A 1 87 ? -8.015 -8.922 11.556 1.00 95.19 87 LYS A CA 1
ATOM 672 C C . LYS A 1 87 ? -7.619 -8.092 10.330 1.00 95.19 87 LYS A C 1
ATOM 674 O O . LYS A 1 87 ? -8.416 -7.934 9.406 1.00 95.19 87 LYS A O 1
ATOM 679 N N . ILE A 1 88 ? -6.390 -7.572 10.299 1.00 95.94 88 ILE A N 1
ATOM 680 C CA . ILE A 1 88 ? -5.889 -6.789 9.160 1.00 95.94 88 ILE A CA 1
ATOM 681 C C . ILE A 1 88 ? -5.791 -7.660 7.900 1.00 95.94 88 ILE A C 1
ATOM 683 O O . ILE A 1 88 ? -6.168 -7.204 6.824 1.00 95.94 88 ILE A O 1
ATOM 687 N N . GLN A 1 89 ? -5.360 -8.917 8.016 1.00 93.88 89 GLN A N 1
ATOM 688 C CA . GLN A 1 89 ? -5.306 -9.861 6.893 1.00 93.88 89 GLN A CA 1
ATOM 689 C C . GLN A 1 89 ? -6.696 -10.162 6.320 1.00 93.88 89 GLN A C 1
ATOM 691 O O . GLN A 1 89 ? -6.864 -10.198 5.102 1.00 93.88 89 GLN A O 1
ATOM 696 N N . GLN A 1 90 ? -7.716 -10.314 7.169 1.00 93.56 90 GLN A N 1
ATOM 697 C CA . GLN A 1 90 ? -9.100 -10.475 6.708 1.00 93.56 90 GLN A CA 1
ATOM 698 C C . GLN A 1 90 ? -9.571 -9.260 5.894 1.00 93.56 90 GLN A C 1
ATOM 700 O O . GLN A 1 90 ? -10.170 -9.412 4.826 1.00 93.56 90 GLN A O 1
ATOM 705 N N . LEU A 1 91 ? -9.245 -8.053 6.365 1.00 94.50 91 LEU A N 1
ATOM 706 C CA . LEU A 1 91 ? -9.533 -6.806 5.660 1.00 94.50 91 LEU A CA 1
ATOM 707 C C . LEU A 1 91 ? -8.768 -6.724 4.324 1.00 94.50 91 LEU A C 1
ATOM 709 O O . LEU A 1 91 ? -9.368 -6.427 3.290 1.00 94.50 91 LEU A O 1
ATOM 713 N N . GLN A 1 92 ? -7.473 -7.048 4.331 1.00 94.62 92 GLN A N 1
ATOM 714 C CA . GLN A 1 92 ? -6.607 -7.077 3.151 1.00 94.62 92 GLN A CA 1
ATOM 715 C C . GLN A 1 92 ? -7.155 -8.025 2.079 1.00 94.62 92 GLN A C 1
ATOM 717 O O . GLN A 1 92 ? -7.284 -7.625 0.925 1.00 94.62 92 GLN A O 1
ATOM 722 N N . HIS A 1 93 ? -7.553 -9.242 2.454 1.00 91.88 93 HIS A N 1
ATOM 723 C CA . HIS A 1 93 ? -8.082 -10.230 1.516 1.00 91.88 93 HIS A CA 1
ATOM 724 C C . HIS A 1 93 ? -9.336 -9.726 0.781 1.00 91.88 93 HIS A C 1
ATOM 726 O O . HIS A 1 93 ? -9.491 -9.954 -0.415 1.00 91.88 93 HIS A O 1
ATOM 732 N N . VAL A 1 94 ? -10.226 -8.991 1.458 1.00 93.12 94 VAL A N 1
ATOM 733 C CA . VAL A 1 94 ? -11.437 -8.432 0.825 1.00 93.12 94 VAL A CA 1
ATOM 734 C C . VAL A 1 94 ? -11.130 -7.189 -0.020 1.00 93.12 94 VAL A C 1
ATOM 736 O O . VAL A 1 94 ? -11.691 -7.003 -1.109 1.00 93.12 94 VAL A O 1
ATOM 739 N N . LEU A 1 95 ? -10.230 -6.322 0.446 1.00 93.12 95 LEU A N 1
ATOM 740 C CA . LEU A 1 95 ? -9.841 -5.117 -0.292 1.00 93.12 95 LEU A CA 1
ATOM 741 C C . LEU A 1 95 ? -9.062 -5.450 -1.569 1.00 93.12 95 LEU A C 1
ATOM 743 O O . LEU A 1 95 ? -9.309 -4.834 -2.605 1.00 93.12 95 LEU A O 1
ATOM 747 N N . PHE A 1 96 ? -8.198 -6.459 -1.513 1.00 92.06 96 PHE A N 1
ATOM 748 C CA . PHE A 1 96 ? -7.331 -6.877 -2.612 1.00 92.06 96 PHE A CA 1
ATOM 749 C C . PHE A 1 96 ? -7.785 -8.178 -3.278 1.00 92.06 96 PHE A C 1
ATOM 751 O O . PHE A 1 96 ? -7.010 -8.775 -4.006 1.00 92.06 96 PHE A O 1
ATOM 758 N N . ALA A 1 97 ? -9.042 -8.603 -3.109 1.00 89.06 97 ALA A N 1
ATOM 759 C CA . ALA A 1 97 ? -9.548 -9.862 -3.673 1.00 89.06 97 ALA A CA 1
ATOM 760 C C . ALA A 1 97 ? -9.280 -10.033 -5.184 1.00 89.06 97 ALA A C 1
ATOM 762 O O . ALA A 1 97 ? -9.117 -11.147 -5.662 1.00 89.06 97 ALA A O 1
ATOM 763 N N . SER A 1 98 ? -9.211 -8.929 -5.938 1.00 85.69 98 SER A N 1
ATOM 764 C CA . SER A 1 98 ? -8.907 -8.925 -7.375 1.00 85.69 98 SER A CA 1
ATOM 765 C C . SER A 1 98 ? -7.418 -9.055 -7.715 1.00 85.69 98 SER A C 1
ATOM 767 O O . SER A 1 98 ? -7.072 -9.000 -8.889 1.00 85.69 98 SER A O 1
ATOM 769 N N . ALA A 1 99 ? -6.535 -9.138 -6.721 1.00 83.50 99 ALA A N 1
ATOM 770 C CA . ALA A 1 99 ? -5.093 -9.301 -6.893 1.00 83.50 99 ALA A CA 1
ATOM 771 C C . ALA A 1 99 ? -4.637 -10.769 -6.800 1.00 83.50 99 ALA A C 1
ATOM 773 O O . ALA A 1 99 ? -3.448 -11.045 -6.970 1.00 83.50 99 ALA A O 1
ATOM 774 N N . PHE A 1 100 ? -5.572 -11.690 -6.534 1.00 76.56 100 PHE A N 1
ATOM 775 C CA . PHE A 1 100 ? -5.330 -13.126 -6.366 1.00 76.56 100 PHE A CA 1
ATOM 776 C C . PHE A 1 100 ? -6.333 -13.938 -7.188 1.00 76.56 100 PHE A C 1
ATOM 778 O O . PHE A 1 100 ? -7.334 -13.408 -7.671 1.00 76.56 100 PHE A O 1
ATOM 785 N N . GLY A 1 101 ? -6.085 -15.243 -7.310 1.00 73.12 101 GLY A N 1
ATOM 786 C CA . GLY A 1 101 ? -6.928 -16.155 -8.092 1.00 73.12 101 GLY A CA 1
ATOM 787 C C . GLY A 1 101 ? -6.489 -16.300 -9.550 1.00 73.12 101 GLY A C 1
ATOM 788 O O . GLY A 1 101 ? -7.192 -16.928 -10.340 1.00 73.12 101 GLY A O 1
ATOM 789 N N . PHE A 1 102 ? -5.324 -15.748 -9.897 1.00 77.94 102 PHE A N 1
ATOM 790 C CA . PHE A 1 102 ? -4.622 -16.030 -11.144 1.00 77.94 102 PHE A CA 1
ATOM 791 C C . PHE A 1 102 ? -3.596 -17.149 -10.930 1.00 77.94 102 PHE A C 1
ATOM 793 O O . PHE A 1 102 ? -3.398 -17.629 -9.811 1.00 77.94 102 PHE A O 1
ATOM 800 N N . SER A 1 103 ? -2.920 -17.563 -12.007 1.00 77.56 103 SER A N 1
ATOM 801 C CA . SER A 1 103 ? -1.719 -18.395 -11.887 1.00 77.56 103 SER A CA 1
ATOM 802 C C . SER A 1 103 ? -0.706 -17.725 -10.959 1.00 77.56 103 SER A C 1
ATOM 804 O O . SER A 1 103 ? -0.571 -16.504 -11.013 1.00 77.56 103 SER A O 1
ATOM 806 N N . ASP A 1 104 ? 0.043 -18.500 -10.173 1.00 72.88 104 ASP A N 1
ATOM 807 C CA . ASP A 1 104 ? 0.946 -17.975 -9.133 1.00 72.88 104 ASP A CA 1
ATOM 808 C C . ASP A 1 104 ? 1.904 -16.880 -9.629 1.00 72.88 104 ASP A C 1
ATOM 810 O O . ASP A 1 104 ? 2.176 -15.923 -8.912 1.00 72.88 104 ASP A O 1
ATOM 814 N N . SER A 1 105 ? 2.348 -16.953 -10.888 1.00 74.62 105 SER A N 1
ATOM 815 C CA . SER A 1 105 ? 3.207 -15.944 -11.526 1.00 74.62 105 SER A CA 1
ATOM 816 C C . SER A 1 105 ? 2.552 -14.575 -11.763 1.00 74.62 105 SER A C 1
ATOM 818 O O . SER A 1 105 ? 3.256 -13.606 -12.036 1.00 74.62 105 SER A O 1
ATOM 820 N N . MET A 1 106 ? 1.223 -14.490 -11.703 1.00 75.06 106 MET A N 1
ATOM 821 C CA . MET A 1 106 ? 0.432 -13.275 -11.930 1.00 75.06 106 MET A CA 1
ATOM 822 C C . MET A 1 106 ? -0.194 -12.717 -10.646 1.00 75.06 106 MET A C 1
ATOM 824 O O . MET A 1 106 ? -0.748 -11.619 -10.676 1.00 75.06 106 MET A O 1
ATOM 828 N N . ASN A 1 107 ? -0.113 -13.443 -9.528 1.00 85.75 107 ASN A N 1
ATOM 829 C CA . ASN A 1 107 ? -0.595 -12.956 -8.239 1.00 85.75 107 ASN A CA 1
ATOM 830 C C . ASN A 1 107 ? 0.392 -11.932 -7.659 1.00 85.75 107 ASN A C 1
ATOM 832 O O . ASN A 1 107 ? 1.609 -12.038 -7.840 1.00 85.75 107 ASN A O 1
ATOM 836 N N . LEU A 1 108 ? -0.121 -10.932 -6.937 1.00 87.44 108 LEU A N 1
ATOM 837 C CA . LEU A 1 108 ? 0.754 -10.058 -6.155 1.00 87.44 108 LEU A CA 1
ATOM 838 C C . LEU A 1 108 ? 1.421 -10.867 -5.039 1.00 87.44 108 LEU A C 1
ATOM 840 O O . LEU A 1 108 ? 0.765 -11.655 -4.364 1.00 87.44 108 LEU A O 1
ATOM 844 N N . ARG A 1 109 ? 2.719 -10.635 -4.830 1.00 89.19 109 ARG A N 1
ATOM 845 C CA . ARG A 1 109 ? 3.466 -11.242 -3.723 1.00 89.19 109 ARG A CA 1
ATOM 846 C C . ARG A 1 109 ? 2.949 -10.736 -2.373 1.00 89.19 109 ARG A C 1
ATOM 848 O O . ARG A 1 109 ? 2.592 -9.562 -2.248 1.00 89.19 109 ARG A O 1
ATOM 855 N N . ASP A 1 110 ? 3.010 -11.593 -1.358 1.00 89.00 110 ASP A N 1
ATOM 856 C CA . ASP A 1 110 ? 2.525 -11.293 -0.005 1.00 89.00 110 ASP A CA 1
ATOM 857 C C . ASP A 1 110 ? 3.200 -10.066 0.626 1.00 89.00 110 ASP A C 1
ATOM 859 O O . ASP A 1 110 ? 2.536 -9.241 1.255 1.00 89.00 110 ASP A O 1
ATOM 863 N N . ASP A 1 111 ? 4.503 -9.893 0.395 1.00 90.75 111 ASP A N 1
ATOM 864 C CA . ASP A 1 111 ? 5.276 -8.752 0.896 1.00 90.75 111 ASP A CA 1
ATOM 865 C C . ASP A 1 111 ? 4.796 -7.415 0.301 1.00 90.75 111 ASP A C 1
ATOM 867 O O . ASP A 1 111 ? 4.682 -6.409 1.001 1.00 90.75 111 ASP A O 1
ATOM 871 N N . VAL A 1 112 ? 4.436 -7.405 -0.985 1.00 91.56 112 VAL A N 1
ATOM 872 C CA . VAL A 1 112 ? 3.879 -6.228 -1.665 1.00 91.56 112 VAL A CA 1
ATOM 873 C C . VAL A 1 112 ? 2.505 -5.883 -1.100 1.00 91.56 112 VAL A C 1
ATOM 875 O O . VAL A 1 112 ? 2.218 -4.714 -0.837 1.00 91.56 112 VAL A O 1
ATOM 878 N N . LEU A 1 113 ? 1.653 -6.883 -0.885 1.00 92.62 113 LEU A N 1
ATOM 879 C CA . LEU A 1 113 ? 0.325 -6.674 -0.310 1.00 92.62 113 LEU A CA 1
ATOM 880 C C . LEU A 1 113 ? 0.390 -6.129 1.104 1.00 92.62 113 LEU A C 1
ATOM 882 O O . LEU A 1 113 ? -0.432 -5.284 1.465 1.00 92.62 113 LEU A O 1
ATOM 886 N N . GLU A 1 114 ? 1.323 -6.631 1.913 1.00 94.44 114 GLU A N 1
ATOM 887 C CA . GLU A 1 114 ? 1.529 -6.153 3.275 1.00 94.44 114 GLU A CA 1
ATOM 888 C C . GLU A 1 114 ? 1.798 -4.647 3.267 1.00 94.44 114 GLU A C 1
ATOM 890 O O . GLU A 1 114 ? 1.097 -3.888 3.941 1.00 94.44 114 GLU A O 1
ATOM 895 N N . VAL A 1 115 ? 2.751 -4.207 2.439 1.00 95.88 115 VAL A N 1
ATOM 896 C CA . VAL A 1 115 ? 3.104 -2.789 2.306 1.00 95.88 115 VAL A CA 1
ATOM 897 C C . VAL A 1 115 ? 1.917 -1.980 1.787 1.00 95.88 115 VAL A C 1
ATOM 899 O O . VAL A 1 115 ? 1.594 -0.938 2.357 1.00 95.88 115 VAL A O 1
ATOM 902 N N . LEU A 1 116 ? 1.219 -2.453 0.749 1.00 95.50 116 LEU A N 1
ATOM 903 C CA . LEU A 1 116 ? 0.041 -1.765 0.207 1.00 95.50 116 LEU A CA 1
ATOM 904 C C . LEU A 1 116 ? -1.070 -1.620 1.251 1.00 95.50 116 LEU A C 1
ATOM 906 O O . LEU A 1 116 ? -1.693 -0.560 1.341 1.00 95.50 116 LEU A O 1
ATOM 910 N N . MET A 1 117 ? -1.306 -2.649 2.063 1.00 96.44 117 MET A N 1
ATOM 911 C CA . MET A 1 117 ? -2.293 -2.607 3.137 1.00 96.44 117 MET A CA 1
ATOM 912 C C . MET A 1 117 ? -1.876 -1.633 4.243 1.00 96.44 117 MET A C 1
ATOM 914 O O . MET A 1 117 ? -2.694 -0.830 4.696 1.00 96.44 117 MET A O 1
ATOM 918 N N . ALA A 1 118 ? -0.599 -1.637 4.632 1.00 97.44 118 ALA A N 1
ATOM 919 C CA . ALA A 1 118 ? -0.072 -0.698 5.614 1.00 97.44 118 ALA A CA 1
ATOM 920 C C . ALA A 1 118 ? -0.205 0.760 5.136 1.00 97.44 118 ALA A C 1
ATOM 922 O O . ALA A 1 118 ? -0.697 1.605 5.882 1.00 97.44 118 ALA A O 1
ATOM 923 N N . VAL A 1 119 ? 0.151 1.048 3.878 1.00 96.62 119 VAL A N 1
ATOM 924 C CA . VAL A 1 119 ? -0.012 2.370 3.236 1.00 96.62 119 VAL A CA 1
ATOM 925 C C . VAL A 1 119 ? -1.487 2.777 3.168 1.00 96.62 119 VAL A C 1
ATOM 927 O O . VAL A 1 119 ? -1.834 3.914 3.486 1.00 96.62 119 VAL A O 1
ATOM 930 N N . THR A 1 120 ? -2.365 1.841 2.802 1.00 95.69 120 THR A N 1
ATOM 931 C CA . THR A 1 120 ? -3.820 2.046 2.753 1.00 95.69 120 THR A CA 1
ATOM 932 C C . THR A 1 120 ? -4.349 2.530 4.104 1.00 95.69 120 THR A C 1
ATOM 934 O O . THR A 1 120 ? -5.002 3.569 4.195 1.00 95.69 120 THR A O 1
ATOM 937 N N . MET A 1 121 ? -4.011 1.820 5.181 1.00 96.44 121 MET A N 1
ATOM 938 C CA . MET A 1 121 ? -4.421 2.193 6.536 1.00 96.44 121 MET A CA 1
ATOM 939 C C . MET A 1 121 ? -3.812 3.526 6.973 1.00 96.44 121 MET A C 1
ATOM 941 O O . MET A 1 121 ? -4.527 4.378 7.500 1.00 96.44 121 MET A O 1
ATOM 945 N N . LEU A 1 122 ? -2.516 3.720 6.710 1.00 96.81 122 LEU A N 1
ATOM 946 C CA . LEU A 1 122 ? -1.765 4.914 7.090 1.00 96.81 122 LEU A CA 1
ATOM 947 C C . LEU A 1 122 ? -2.401 6.200 6.543 1.00 96.81 122 LEU A C 1
ATOM 949 O O . LEU A 1 122 ? -2.510 7.183 7.270 1.00 96.81 122 LEU A O 1
ATOM 953 N N . HIS A 1 123 ? -2.862 6.179 5.290 1.00 95.81 123 HIS A N 1
ATOM 954 C CA . HIS A 1 123 ? -3.407 7.359 4.611 1.00 95.81 123 HIS A CA 1
ATOM 955 C C . HIS A 1 123 ? -4.937 7.430 4.585 1.00 95.81 123 HIS A C 1
ATOM 957 O O . HIS A 1 123 ? -5.492 8.363 4.003 1.00 95.81 123 HIS A O 1
ATOM 963 N N . TYR A 1 124 ? -5.648 6.483 5.210 1.00 95.81 124 TYR A N 1
ATOM 964 C CA . TYR A 1 124 ? -7.115 6.457 5.194 1.00 95.81 124 TYR A CA 1
ATOM 965 C C . TYR A 1 124 ? -7.734 7.780 5.658 1.00 95.81 124 TYR A C 1
ATOM 967 O O . TYR A 1 124 ? -8.612 8.320 4.988 1.00 95.81 124 TYR A O 1
ATOM 975 N N . HIS A 1 125 ? -7.271 8.320 6.786 1.00 94.19 125 HIS A N 1
ATOM 976 C CA . HIS A 1 125 ? -7.874 9.513 7.372 1.00 94.19 125 HIS A CA 1
ATOM 977 C C . HIS A 1 125 ? -7.573 10.789 6.570 1.00 94.19 125 HIS A C 1
ATOM 979 O O . HIS A 1 125 ? -8.432 11.664 6.459 1.00 94.19 125 HIS A O 1
ATOM 985 N N . ASP A 1 126 ? -6.389 10.883 5.964 1.00 95.38 126 ASP A N 1
ATOM 986 C CA . ASP A 1 126 ? -6.047 11.994 5.070 1.00 95.38 126 ASP A CA 1
ATOM 987 C C . ASP A 1 126 ? -6.908 11.946 3.806 1.00 95.38 126 ASP A C 1
ATOM 989 O O . ASP A 1 126 ? -7.514 12.944 3.416 1.00 95.38 126 ASP A O 1
ATOM 993 N N . MET A 1 127 ? -7.060 10.756 3.223 1.00 95.75 127 MET A N 1
ATOM 994 C CA . MET A 1 127 ? -7.940 10.543 2.079 1.00 95.75 127 MET A CA 1
ATOM 995 C C . MET A 1 127 ? -9.409 10.818 2.404 1.00 95.75 127 MET A C 1
ATOM 997 O O . MET A 1 127 ? -10.124 11.348 1.558 1.00 95.75 127 MET A O 1
ATOM 1001 N N . LEU A 1 128 ? -9.857 10.517 3.626 1.00 95.75 128 LEU A N 1
ATOM 1002 C CA . LEU A 1 128 ? -11.215 10.812 4.082 1.00 95.75 128 LEU A CA 1
ATOM 1003 C C . LEU A 1 128 ? -11.487 12.321 4.110 1.00 95.75 128 LEU A C 1
ATOM 1005 O O . LEU A 1 128 ? -12.593 12.743 3.787 1.00 95.75 128 LEU A O 1
ATOM 1009 N N . LYS A 1 129 ? -10.487 13.136 4.467 1.00 96.06 129 LYS A N 1
ATOM 1010 C CA . LYS A 1 129 ? -10.593 14.604 4.440 1.00 96.06 129 LYS A CA 1
ATOM 1011 C C . LYS A 1 129 ? -10.559 15.159 3.020 1.00 96.06 129 LYS A C 1
ATOM 1013 O O . LYS A 1 129 ? -11.263 16.120 2.730 1.00 96.06 129 LYS A O 1
ATOM 1018 N N . LEU A 1 130 ? -9.722 14.580 2.162 1.00 97.19 130 LEU A N 1
ATOM 1019 C CA . LEU A 1 130 ? -9.514 15.058 0.795 1.00 97.19 130 LEU A CA 1
ATOM 1020 C C . LEU A 1 130 ? -10.670 14.691 -0.142 1.00 97.19 130 LEU A C 1
ATOM 1022 O O . LEU A 1 130 ? -11.070 15.506 -0.967 1.00 97.19 130 LEU A O 1
ATOM 1026 N N . ALA A 1 131 ? -11.191 13.469 -0.032 1.00 96.56 131 ALA A N 1
ATOM 1027 C CA . ALA A 1 131 ? -12.222 12.931 -0.914 1.00 96.56 131 ALA A CA 1
ATOM 1028 C C . ALA A 1 131 ? -13.164 11.990 -0.134 1.00 96.56 131 ALA A C 1
ATOM 1030 O O . ALA A 1 131 ? -13.075 10.766 -0.285 1.00 96.56 131 ALA A O 1
ATOM 1031 N N . PRO A 1 132 ? -14.070 12.534 0.703 1.00 95.38 132 PRO A N 1
ATOM 1032 C CA . PRO A 1 132 ? -14.927 11.739 1.589 1.00 95.38 132 PRO A CA 1
ATOM 1033 C C . PRO A 1 132 ? -15.861 10.776 0.847 1.00 95.38 132 PRO A C 1
ATOM 1035 O O . PRO A 1 132 ? -16.146 9.694 1.362 1.00 95.38 132 PRO A O 1
ATOM 1038 N N . ASP A 1 133 ? -16.273 11.143 -0.367 1.00 95.62 133 ASP A N 1
ATOM 1039 C CA . ASP A 1 133 ? -17.160 10.355 -1.234 1.00 95.62 133 ASP A CA 1
ATOM 1040 C C . ASP A 1 133 ? -16.378 9.565 -2.300 1.00 95.62 133 ASP A C 1
ATOM 1042 O O . ASP A 1 133 ? -16.927 9.083 -3.289 1.00 95.62 133 ASP A O 1
ATOM 1046 N N . GLY A 1 134 ? -15.055 9.457 -2.142 1.00 95.50 134 GLY A N 1
ATOM 1047 C CA . GLY A 1 134 ? -14.213 8.715 -3.069 1.00 95.50 134 GLY A CA 1
ATOM 1048 C C . GLY A 1 134 ? -14.480 7.204 -3.003 1.00 95.50 134 GLY A C 1
ATOM 1049 O O . GLY A 1 134 ? -14.710 6.663 -1.917 1.00 95.50 134 GLY A O 1
ATOM 1050 N N . PRO A 1 135 ? -14.332 6.470 -4.124 1.00 94.25 135 PRO A N 1
ATOM 1051 C CA . PRO A 1 135 ? -14.576 5.022 -4.169 1.00 94.25 135 PRO A CA 1
ATOM 1052 C C . PRO A 1 135 ? -13.677 4.243 -3.198 1.00 94.25 135 PRO A C 1
ATOM 1054 O O . PRO A 1 135 ? -14.073 3.211 -2.653 1.00 94.25 135 PRO A O 1
ATOM 1057 N N . TYR A 1 136 ? -12.471 4.760 -2.947 1.00 93.62 136 TYR A N 1
ATOM 1058 C CA . TYR A 1 136 ? -11.559 4.255 -1.928 1.00 93.62 136 TYR A CA 1
ATOM 1059 C C . TYR A 1 136 ? -12.180 4.299 -0.521 1.00 93.62 136 TYR A C 1
ATOM 1061 O O . TYR A 1 136 ? -12.215 3.283 0.175 1.00 93.62 136 TYR A O 1
ATOM 1069 N N . ILE A 1 137 ? -12.712 5.459 -0.124 1.00 96.56 137 ILE A N 1
ATOM 1070 C CA . ILE A 1 137 ? -13.299 5.674 1.201 1.00 96.56 137 ILE A CA 1
ATOM 1071 C C . ILE A 1 137 ? -14.567 4.850 1.373 1.00 96.56 137 ILE A C 1
ATOM 1073 O O . ILE A 1 137 ? -14.719 4.182 2.397 1.00 96.56 137 ILE A O 1
ATOM 1077 N N . GLU A 1 138 ? -15.444 4.827 0.370 1.00 95.56 138 GLU A N 1
ATOM 1078 C CA . GLU A 1 138 ? -16.651 4.000 0.404 1.00 95.56 138 GLU A CA 1
ATOM 1079 C C . GLU A 1 138 ? -16.319 2.516 0.589 1.00 95.56 138 GLU A C 1
ATOM 1081 O O . GLU A 1 138 ? -16.917 1.835 1.431 1.00 95.56 138 GLU A O 1
ATOM 1086 N N . ARG A 1 139 ? -15.341 2.007 -0.173 1.00 94.94 139 ARG A N 1
ATOM 1087 C CA . ARG A 1 139 ? -14.911 0.611 -0.074 1.00 94.94 139 ARG A CA 1
ATOM 1088 C C . ARG A 1 139 ? -14.298 0.315 1.290 1.00 94.94 139 ARG A C 1
ATOM 1090 O O . ARG A 1 139 ? -14.643 -0.705 1.889 1.00 94.94 139 ARG A O 1
ATOM 1097 N N . MET A 1 140 ? -13.446 1.197 1.806 1.00 95.50 140 MET A N 1
ATOM 1098 C CA . MET A 1 140 ? -12.829 1.021 3.120 1.00 95.50 140 MET A CA 1
ATOM 1099 C C . MET A 1 140 ? -13.890 1.010 4.227 1.00 95.50 140 MET A C 1
ATOM 1101 O O . MET A 1 140 ? -13.959 0.041 4.978 1.00 95.50 140 MET A O 1
ATOM 1105 N N . LYS A 1 141 ? -14.798 2.000 4.259 1.00 95.44 141 LYS A N 1
ATOM 1106 C CA . LYS A 1 141 ? -15.905 2.091 5.233 1.00 95.44 141 LYS A CA 1
ATOM 1107 C C . LYS A 1 141 ? -16.807 0.860 5.226 1.00 95.44 141 LYS A C 1
ATOM 1109 O O . LYS A 1 141 ? -17.160 0.335 6.283 1.00 95.44 141 LYS A O 1
ATOM 1114 N N . ARG A 1 142 ? -17.174 0.375 4.036 1.00 95.25 142 ARG A N 1
ATOM 1115 C CA . ARG A 1 142 ? -17.972 -0.850 3.886 1.00 95.25 142 ARG A CA 1
ATOM 1116 C C . ARG A 1 142 ? -17.255 -2.052 4.495 1.00 95.25 142 ARG A C 1
ATOM 1118 O O . ARG A 1 142 ? -17.870 -2.820 5.230 1.00 95.25 142 ARG A O 1
ATOM 1125 N N . THR A 1 143 ? -15.965 -2.192 4.206 1.00 94.62 143 THR A N 1
ATOM 1126 C CA . THR A 1 143 ? -15.197 -3.371 4.610 1.00 94.62 143 THR A CA 1
ATOM 1127 C C . THR A 1 143 ? -14.878 -3.356 6.107 1.00 94.62 143 THR A C 1
ATOM 1129 O O . THR A 1 143 ? -15.063 -4.372 6.768 1.00 94.62 143 THR A O 1
ATOM 1132 N N . ILE A 1 144 ? -14.515 -2.211 6.696 1.00 94.94 144 ILE A N 1
ATOM 1133 C CA . ILE A 1 144 ? -14.301 -2.129 8.153 1.00 94.94 144 ILE A CA 1
ATOM 1134 C C . ILE A 1 144 ? -15.589 -2.419 8.932 1.00 94.94 144 ILE A C 1
ATOM 1136 O O . ILE A 1 144 ? -15.550 -3.136 9.930 1.00 94.94 144 ILE A O 1
ATOM 1140 N N . LYS A 1 145 ? -16.749 -1.970 8.426 1.00 94.81 145 LYS A N 1
ATOM 1141 C CA . LYS A 1 145 ? -18.056 -2.277 9.022 1.00 94.81 145 LYS A CA 1
ATOM 1142 C C . LYS A 1 145 ? -18.368 -3.774 8.978 1.00 94.81 145 LYS A C 1
ATOM 1144 O O . LYS A 1 145 ? -18.908 -4.300 9.944 1.00 94.81 145 LYS A O 1
ATOM 1149 N N . GLN A 1 146 ? -18.023 -4.458 7.885 1.00 94.81 146 GLN A N 1
ATOM 1150 C CA . GLN A 1 146 ? -18.208 -5.907 7.745 1.00 94.81 146 GLN A CA 1
ATOM 1151 C C . GLN A 1 146 ? -17.427 -6.701 8.804 1.00 94.81 146 GLN A C 1
ATOM 1153 O O . GLN A 1 146 ? -17.928 -7.707 9.297 1.00 94.81 146 GLN A O 1
ATOM 1158 N N . PHE A 1 147 ? -16.229 -6.242 9.169 1.00 93.69 147 PHE A N 1
ATOM 1159 C CA . PHE A 1 147 ? -15.374 -6.895 10.166 1.00 93.69 147 PHE A CA 1
ATOM 1160 C C . PHE A 1 147 ? -15.513 -6.311 11.579 1.00 93.69 147 PHE A C 1
ATOM 1162 O O . PHE A 1 147 ? -14.705 -6.626 12.453 1.00 93.69 147 PHE A O 1
ATOM 1169 N N . SER A 1 148 ? -16.527 -5.472 11.819 1.00 94.19 148 SER A N 1
ATOM 1170 C CA . SER A 1 148 ? -16.753 -4.799 13.106 1.00 94.19 148 SER A CA 1
ATOM 1171 C C . SER A 1 148 ? -15.524 -4.028 13.613 1.00 94.19 148 SER A C 1
ATOM 1173 O O . SER A 1 148 ? -15.282 -3.969 14.816 1.00 94.19 148 SER A O 1
ATOM 1175 N N . ILE A 1 149 ? -14.740 -3.459 12.693 1.00 94.50 149 ILE A N 1
ATOM 1176 C CA . ILE A 1 149 ? -13.596 -2.596 12.995 1.00 94.50 149 ILE A CA 1
ATOM 1177 C C . ILE A 1 149 ? -14.107 -1.161 13.083 1.00 94.50 149 ILE A C 1
ATOM 1179 O O . ILE A 1 149 ? -14.750 -0.648 12.163 1.00 94.50 149 ILE A O 1
ATOM 1183 N N . THR A 1 150 ? -13.818 -0.508 14.199 1.00 94.00 150 THR A N 1
ATOM 1184 C CA . THR A 1 150 ? -14.179 0.891 14.430 1.00 94.00 150 THR A CA 1
ATOM 1185 C C . THR A 1 150 ? -13.210 1.845 13.725 1.00 94.00 150 THR A C 1
ATOM 1187 O O . THR A 1 150 ? -12.042 1.527 13.497 1.00 94.00 150 THR A O 1
ATOM 1190 N N . GLU A 1 151 ? -13.666 3.061 13.401 1.00 91.75 151 GLU A N 1
ATOM 1191 C CA . GLU A 1 151 ? -12.771 4.089 12.843 1.00 91.75 151 GLU A CA 1
ATOM 1192 C C . GLU A 1 151 ? -11.644 4.463 13.822 1.00 91.75 151 GLU A C 1
ATOM 1194 O O . GLU A 1 151 ? -10.544 4.807 13.393 1.00 91.75 151 GLU A O 1
ATOM 1199 N N . THR A 1 152 ? -11.884 4.346 15.132 1.00 94.62 152 THR A N 1
ATOM 1200 C CA . THR A 1 152 ? -10.881 4.584 16.176 1.00 94.62 152 THR A CA 1
ATOM 1201 C C . THR A 1 152 ? -9.826 3.481 16.238 1.00 94.62 152 THR A C 1
ATOM 1203 O O . THR A 1 152 ? -8.650 3.797 16.400 1.00 94.62 152 THR A O 1
ATOM 1206 N N . GLU A 1 153 ? -10.203 2.208 16.067 1.00 94.88 153 GLU A N 1
ATOM 1207 C CA . GLU A 1 153 ? -9.242 1.107 15.892 1.00 94.88 153 GLU A CA 1
ATOM 1208 C C . GLU A 1 153 ? -8.391 1.314 14.638 1.00 94.88 153 GLU A C 1
ATOM 1210 O O . GLU A 1 153 ? -7.171 1.203 14.693 1.00 94.88 153 GLU A O 1
ATOM 1215 N N . LEU A 1 154 ? -9.004 1.683 13.511 1.00 95.38 154 LEU A N 1
ATOM 1216 C CA . LEU A 1 154 ? -8.247 1.934 12.286 1.00 95.38 154 LEU A CA 1
ATOM 1217 C C . LEU A 1 154 ? -7.267 3.110 12.451 1.00 95.38 154 LEU A C 1
ATOM 1219 O O . LEU A 1 154 ? -6.124 3.032 11.998 1.00 95.38 154 LEU A O 1
ATOM 1223 N N . ALA A 1 155 ? -7.692 4.180 13.128 1.00 95.88 155 ALA A N 1
ATOM 1224 C CA . ALA A 1 155 ? -6.835 5.320 13.438 1.00 95.88 155 ALA A CA 1
ATOM 1225 C C . ALA A 1 155 ? -5.685 4.948 14.389 1.00 95.88 155 ALA A C 1
ATOM 1227 O O . ALA A 1 155 ? -4.561 5.416 14.195 1.00 95.88 155 ALA A O 1
ATOM 1228 N N . SER A 1 156 ? -5.931 4.088 15.385 1.00 97.06 156 SER A N 1
ATOM 1229 C CA . SER A 1 156 ? -4.874 3.616 16.285 1.00 97.06 156 SER A CA 1
ATOM 1230 C C . SER A 1 156 ? -3.851 2.764 15.536 1.00 97.06 156 SER A C 1
ATOM 1232 O O . SER A 1 156 ? -2.651 2.965 15.709 1.00 97.06 156 SER A O 1
ATOM 1234 N N . TRP A 1 157 ? -4.295 1.901 14.619 1.00 97.12 157 TRP A N 1
ATOM 1235 C CA . TRP A 1 157 ? -3.396 1.125 13.769 1.00 97.12 157 TRP A CA 1
ATOM 1236 C C . TRP A 1 157 ? -2.559 2.016 12.844 1.00 97.12 157 TRP A C 1
ATOM 1238 O O . TRP A 1 157 ? -1.344 1.836 12.755 1.00 97.12 157 TRP A O 1
ATOM 1248 N N . ALA A 1 158 ? -3.169 3.014 12.200 1.00 97.31 158 ALA A N 1
ATOM 1249 C CA . ALA A 1 158 ? -2.442 3.982 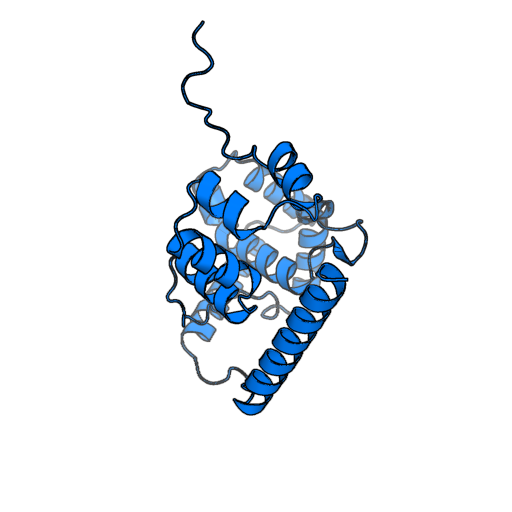11.380 1.00 97.31 158 ALA A CA 1
ATOM 1250 C C . ALA A 1 158 ? -1.365 4.723 12.195 1.00 97.31 158 ALA A C 1
ATOM 1252 O O . ALA A 1 158 ? -0.232 4.879 11.736 1.00 97.31 158 ALA A O 1
ATOM 1253 N N . PHE A 1 159 ? -1.686 5.117 13.432 1.00 97.25 159 PHE A N 1
ATOM 1254 C CA . PHE A 1 159 ? -0.737 5.757 14.341 1.00 97.25 159 PHE A CA 1
ATOM 1255 C C . PHE A 1 159 ? 0.423 4.831 14.736 1.00 97.25 159 PHE A C 1
ATOM 1257 O O . PHE A 1 159 ? 1.576 5.270 14.754 1.00 97.25 159 PHE A O 1
ATOM 1264 N N . THR A 1 160 ? 0.147 3.554 15.012 1.00 97.75 160 THR A N 1
ATOM 1265 C CA . THR A 1 160 ? 1.176 2.550 15.314 1.00 97.75 160 THR A CA 1
ATOM 1266 C C . THR A 1 160 ? 2.128 2.353 14.133 1.00 97.75 160 THR A C 1
ATOM 1268 O O . THR A 1 160 ? 3.342 2.427 14.321 1.00 97.75 160 THR A O 1
ATOM 1271 N N . ILE A 1 161 ? 1.595 2.193 12.914 1.00 97.44 161 ILE A N 1
ATOM 1272 C CA . ILE A 1 161 ? 2.397 2.075 11.682 1.00 97.44 161 ILE A CA 1
ATOM 1273 C C . ILE A 1 161 ? 3.268 3.319 11.490 1.00 97.44 161 ILE A C 1
ATOM 1275 O O . ILE A 1 161 ? 4.462 3.208 11.223 1.00 97.44 161 ILE A O 1
ATOM 1279 N N . HIS A 1 162 ? 2.687 4.512 11.642 1.00 96.75 162 HIS A N 1
ATOM 1280 C CA . HIS A 1 162 ? 3.418 5.767 11.490 1.00 96.75 162 HIS A CA 1
ATOM 1281 C C . HIS A 1 162 ? 4.557 5.893 12.511 1.00 96.75 162 HIS A C 1
ATOM 1283 O O . HIS A 1 162 ? 5.672 6.285 12.166 1.00 96.75 162 HIS A O 1
ATOM 1289 N N . SER A 1 163 ? 4.283 5.557 13.772 1.00 96.31 163 SER A N 1
ATOM 1290 C CA . SER A 1 163 ? 5.259 5.653 14.859 1.00 96.31 163 SER A CA 1
ATOM 1291 C C . SER A 1 163 ? 6.439 4.706 14.643 1.00 96.31 163 SER A C 1
ATOM 1293 O O . SER A 1 163 ? 7.587 5.135 14.771 1.00 96.31 163 SER A O 1
ATOM 1295 N N . ASP A 1 164 ? 6.171 3.461 14.238 1.00 96.06 164 ASP A N 1
ATOM 1296 C CA . ASP A 1 164 ? 7.204 2.495 13.851 1.00 96.06 164 ASP A CA 1
ATOM 1297 C C . ASP A 1 164 ? 8.027 2.987 12.653 1.00 96.06 164 ASP A C 1
ATOM 1299 O O . ASP A 1 164 ? 9.257 3.009 12.702 1.00 96.06 164 ASP A O 1
ATOM 1303 N N . LEU A 1 165 ? 7.359 3.466 11.599 1.00 94.81 165 LEU A N 1
ATOM 1304 C CA . LEU A 1 165 ? 8.015 3.967 10.393 1.00 94.81 165 LEU A CA 1
ATOM 1305 C C . LEU A 1 165 ? 8.985 5.116 10.706 1.00 94.81 165 LEU A C 1
ATOM 1307 O O . LEU A 1 165 ? 10.112 5.151 10.205 1.00 94.81 165 LEU A O 1
ATOM 1311 N N . VAL A 1 166 ? 8.560 6.057 11.553 1.00 94.06 166 VAL A N 1
ATOM 1312 C CA . VAL A 1 166 ? 9.397 7.177 12.000 1.00 94.06 166 VAL A CA 1
ATOM 1313 C C . VAL A 1 166 ? 10.555 6.692 12.873 1.00 94.06 166 VAL A C 1
ATOM 1315 O O . VAL A 1 166 ? 11.662 7.217 12.739 1.00 94.06 166 VAL A O 1
ATOM 1318 N N . ALA A 1 167 ? 10.336 5.703 13.743 1.00 93.62 167 ALA A N 1
ATOM 1319 C CA . ALA A 1 167 ? 11.387 5.129 14.578 1.00 93.62 167 ALA A CA 1
ATOM 1320 C C . ALA A 1 167 ? 12.458 4.419 13.733 1.00 93.62 167 ALA A C 1
ATOM 1322 O O . ALA A 1 167 ? 13.643 4.729 13.868 1.00 93.62 167 ALA A O 1
ATOM 1323 N N . ARG A 1 168 ? 12.054 3.554 12.792 1.00 92.44 168 ARG A N 1
ATOM 1324 C CA . ARG A 1 168 ? 12.976 2.849 11.886 1.00 92.44 168 ARG A CA 1
ATOM 1325 C C . ARG A 1 168 ? 13.733 3.798 10.965 1.00 92.44 168 ARG A C 1
ATOM 1327 O O . ARG A 1 168 ? 14.921 3.609 10.742 1.00 92.44 168 ARG A O 1
ATOM 1334 N N . ARG A 1 169 ? 13.103 4.886 10.505 1.00 86.31 169 ARG A N 1
ATOM 1335 C CA . ARG A 1 169 ? 13.799 5.925 9.723 1.00 86.31 169 ARG A CA 1
ATOM 1336 C C . ARG A 1 169 ? 14.910 6.626 10.517 1.00 86.31 169 ARG A C 1
ATOM 1338 O O . ARG A 1 169 ? 15.892 7.062 9.927 1.00 86.31 169 ARG A O 1
ATOM 1345 N N . LYS A 1 170 ? 14.755 6.763 11.837 1.00 82.50 170 LYS A N 1
ATOM 1346 C CA . LYS A 1 170 ? 15.739 7.415 12.720 1.00 82.50 170 LYS A CA 1
ATOM 1347 C C . LYS A 1 170 ? 16.873 6.488 13.165 1.00 82.50 170 LYS A C 1
ATOM 1349 O O . LYS A 1 170 ? 17.885 6.992 13.642 1.00 82.50 170 LYS A O 1
ATOM 1354 N N . SER A 1 171 ? 16.720 5.173 13.010 1.00 66.12 171 SER A N 1
ATOM 1355 C CA . SER A 1 171 ? 17.710 4.170 13.407 1.00 66.12 171 SER A CA 1
ATOM 1356 C C . SER A 1 171 ? 18.258 3.432 12.178 1.00 66.12 171 SER A C 1
ATOM 1358 O O . SER A 1 171 ? 17.828 2.315 11.905 1.00 66.12 171 SER A O 1
ATOM 1360 N N . PRO A 1 172 ? 19.209 4.014 11.421 1.00 55.03 172 PRO A N 1
ATOM 1361 C CA . PRO A 1 172 ? 19.754 3.380 10.217 1.00 55.03 172 PRO A CA 1
ATOM 1362 C C . PRO A 1 172 ? 20.737 2.223 10.498 1.00 55.03 172 PRO A C 1
ATOM 1364 O O . PRO A 1 172 ? 21.330 1.687 9.570 1.00 55.03 172 PRO A O 1
ATOM 1367 N N . ALA A 1 173 ? 20.944 1.815 11.754 1.00 47.94 173 ALA A N 1
ATOM 1368 C CA . ALA A 1 173 ? 21.922 0.790 12.121 1.00 47.94 173 ALA A CA 1
ATOM 1369 C C . ALA A 1 173 ? 21.244 -0.551 12.443 1.00 47.94 173 ALA A C 1
ATOM 1371 O O . ALA A 1 173 ? 20.986 -0.847 13.606 1.00 47.94 173 ALA A O 1
ATOM 1372 N N . ASN A 1 174 ? 20.897 -1.300 11.393 1.00 41.47 174 ASN A N 1
ATOM 1373 C CA . ASN A 1 174 ? 20.841 -2.773 11.302 1.00 41.47 174 ASN A CA 1
ATOM 1374 C C . ASN A 1 174 ? 19.930 -3.164 10.130 1.00 41.47 174 ASN A C 1
ATOM 1376 O O . ASN A 1 174 ? 18.871 -3.760 10.312 1.00 41.47 174 ASN A O 1
ATOM 1380 N N . ALA A 1 175 ? 20.333 -2.804 8.911 1.00 42.16 175 ALA A N 1
ATOM 1381 C CA . ALA A 1 175 ? 19.941 -3.588 7.752 1.00 42.16 175 ALA A CA 1
ATOM 1382 C C . ALA A 1 175 ? 20.973 -4.711 7.638 1.00 42.16 175 ALA A C 1
ATOM 1384 O O . ALA A 1 175 ? 22.168 -4.460 7.473 1.00 42.16 175 ALA A O 1
ATOM 1385 N N . GLU A 1 176 ? 20.506 -5.936 7.845 1.00 41.69 176 GLU A N 1
ATOM 1386 C CA . GLU A 1 176 ? 21.257 -7.157 7.605 1.00 41.69 176 GLU A CA 1
ATOM 1387 C C . GLU A 1 176 ? 21.950 -7.082 6.244 1.00 41.69 176 GLU A C 1
ATOM 1389 O O . GLU A 1 176 ? 21.373 -6.644 5.249 1.00 41.69 176 GLU A O 1
ATOM 1394 N N . SER A 1 177 ? 23.214 -7.495 6.247 1.00 37.44 177 SER A N 1
ATOM 1395 C CA . SER A 1 177 ? 24.077 -7.628 5.083 1.00 37.44 177 SER A CA 1
ATOM 1396 C C . SER A 1 177 ? 23.376 -8.447 3.996 1.00 37.44 177 SER A C 1
ATOM 1398 O O . SER A 1 177 ? 23.447 -9.676 3.982 1.00 37.44 177 SER A O 1
ATOM 1400 N N . ALA A 1 178 ? 22.706 -7.767 3.065 1.00 39.75 178 ALA A N 1
ATOM 1401 C CA . ALA A 1 178 ? 22.541 -8.289 1.724 1.00 39.75 178 ALA A CA 1
ATOM 1402 C C . ALA A 1 178 ? 23.960 -8.371 1.170 1.00 39.75 178 ALA A C 1
ATOM 1404 O O . ALA A 1 178 ? 24.592 -7.342 0.929 1.00 39.75 178 ALA A O 1
ATOM 1405 N N . THR A 1 179 ? 24.485 -9.591 1.088 1.00 43.34 179 THR A N 1
ATOM 1406 C CA . THR A 1 179 ? 25.794 -9.905 0.525 1.00 43.34 179 THR A CA 1
ATOM 1407 C C . THR A 1 179 ? 25.979 -9.112 -0.758 1.00 43.34 179 THR A C 1
ATOM 1409 O O . THR A 1 179 ? 25.355 -9.396 -1.781 1.00 43.34 179 THR A O 1
ATOM 1412 N N . ALA A 1 180 ? 26.796 -8.061 -0.676 1.00 44.34 180 ALA A N 1
ATOM 1413 C CA . ALA A 1 180 ? 27.217 -7.309 -1.837 1.00 44.34 180 ALA A CA 1
ATOM 1414 C C . ALA A 1 180 ? 27.868 -8.320 -2.779 1.00 44.34 180 ALA A C 1
ATOM 1416 O O . ALA A 1 180 ? 28.904 -8.893 -2.440 1.00 44.34 180 ALA A O 1
ATOM 1417 N N . LEU A 1 181 ? 27.203 -8.593 -3.904 1.00 54.38 181 LEU A N 1
ATOM 1418 C CA . LEU A 1 181 ? 27.759 -9.411 -4.974 1.00 54.38 181 LEU A CA 1
ATOM 1419 C C . LEU A 1 181 ? 29.147 -8.863 -5.275 1.00 54.38 181 LEU A C 1
ATOM 1421 O O . LEU A 1 181 ? 29.322 -7.658 -5.489 1.00 54.38 181 LEU A O 1
ATOM 1425 N N . THR A 1 182 ? 30.136 -9.738 -5.185 1.00 70.31 182 THR A N 1
ATOM 1426 C CA . THR A 1 182 ? 31.522 -9.343 -5.367 1.00 70.31 182 THR A CA 1
ATOM 1427 C C . THR A 1 182 ? 31.735 -8.918 -6.818 1.00 70.31 182 THR A C 1
ATOM 1429 O O . THR A 1 182 ? 30.968 -9.276 -7.714 1.00 70.31 182 THR A O 1
ATOM 1432 N N . VAL A 1 183 ? 32.770 -8.114 -7.068 1.00 63.69 183 VAL A N 1
ATOM 1433 C CA . VAL A 1 183 ? 33.123 -7.694 -8.435 1.00 63.69 183 VAL A CA 1
ATOM 1434 C C . VAL A 1 183 ? 33.312 -8.917 -9.344 1.00 63.69 183 VAL A C 1
ATOM 1436 O O . VAL A 1 183 ? 32.925 -8.868 -10.508 1.00 63.69 183 VAL A O 1
ATOM 1439 N N . ASP A 1 184 ? 33.806 -10.026 -8.791 1.00 64.25 184 ASP A N 1
ATOM 1440 C CA . ASP A 1 184 ? 33.973 -11.294 -9.503 1.00 64.25 184 ASP A CA 1
ATOM 1441 C C . ASP A 1 184 ? 32.6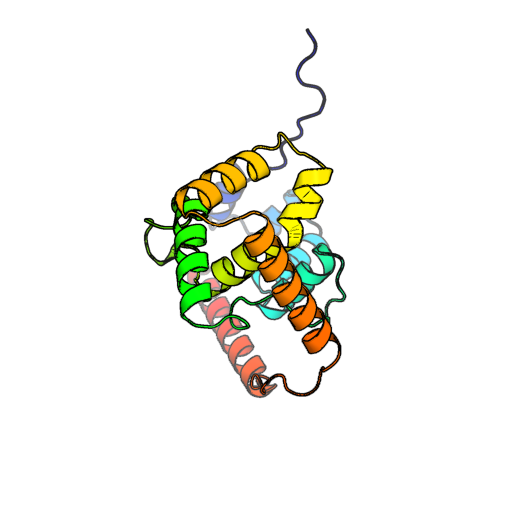28 -11.903 -9.938 1.00 64.25 184 ASP A C 1
ATOM 1443 O O . ASP A 1 184 ? 32.490 -12.294 -11.097 1.00 64.25 184 ASP A O 1
ATOM 1447 N N . ASP A 1 185 ? 31.597 -11.872 -9.083 1.00 70.56 185 ASP A N 1
ATOM 1448 C CA . ASP A 1 185 ? 30.249 -12.357 -9.432 1.00 70.56 185 ASP A CA 1
ATOM 1449 C C . ASP A 1 185 ? 29.618 -11.537 -10.574 1.00 70.56 185 ASP A C 1
ATOM 1451 O O . ASP A 1 185 ? 28.868 -12.054 -11.411 1.00 70.56 185 ASP A O 1
ATOM 1455 N N . LEU A 1 186 ? 29.904 -10.230 -10.615 1.00 67.06 186 LEU A N 1
ATOM 1456 C CA . LEU A 1 186 ? 29.414 -9.337 -11.665 1.00 67.06 186 LEU A CA 1
ATOM 1457 C C . LEU A 1 186 ? 30.125 -9.602 -12.998 1.00 67.06 186 LEU A C 1
ATOM 1459 O O . LEU A 1 186 ? 29.475 -9.630 -14.046 1.00 67.06 186 LEU A O 1
ATOM 1463 N N . VAL A 1 187 ? 31.439 -9.831 -12.955 1.00 74.19 187 VAL A N 1
ATOM 1464 C CA . VAL A 1 187 ? 32.249 -10.173 -14.130 1.00 74.19 187 VAL A CA 1
ATOM 1465 C C . VAL A 1 187 ? 31.832 -11.531 -14.696 1.00 74.19 187 VAL A C 1
ATOM 1467 O O . VAL A 1 187 ? 31.698 -11.666 -15.914 1.00 74.19 187 VAL A O 1
ATOM 1470 N N . GLU A 1 188 ? 31.539 -12.519 -13.851 1.00 77.38 188 GLU A N 1
ATOM 1471 C CA . GLU A 1 188 ? 31.062 -13.835 -14.289 1.00 77.38 188 GLU A CA 1
ATOM 1472 C C . GLU A 1 188 ? 29.684 -13.747 -14.969 1.00 77.38 188 GLU A C 1
ATOM 1474 O O . GLU A 1 188 ? 29.472 -14.302 -16.056 1.00 77.38 188 GLU A O 1
ATOM 1479 N N . LYS A 1 189 ? 28.760 -12.960 -14.402 1.00 70.69 189 LYS A N 1
ATOM 1480 C CA . LYS A 1 189 ? 27.454 -12.683 -15.021 1.00 70.69 189 LYS A CA 1
ATOM 1481 C C . LYS A 1 189 ? 27.569 -11.923 -16.341 1.00 70.69 189 LYS A C 1
ATOM 1483 O O . LYS A 1 189 ? 26.867 -12.250 -17.295 1.00 70.69 189 LYS A O 1
ATOM 1488 N N . GLN A 1 190 ? 28.454 -10.930 -16.436 1.00 66.75 190 GLN A N 1
ATOM 1489 C CA . GLN A 1 190 ? 28.692 -10.236 -17.706 1.00 66.75 190 GLN A CA 1
ATOM 1490 C C . GLN A 1 190 ? 29.300 -11.167 -18.755 1.00 66.75 190 GLN A C 1
ATOM 1492 O O . GLN A 1 190 ? 28.896 -11.127 -19.916 1.00 66.75 190 GLN A O 1
ATOM 1497 N N . THR A 1 191 ? 30.231 -12.030 -18.352 1.00 83.31 191 THR A N 1
ATOM 1498 C CA . THR A 1 191 ? 30.895 -12.973 -19.259 1.00 83.31 191 THR A CA 1
ATOM 1499 C C . THR A 1 191 ? 29.895 -13.976 -19.827 1.00 83.31 191 THR A C 1
ATOM 1501 O O . THR A 1 191 ? 29.840 -14.172 -21.041 1.00 83.31 191 THR A O 1
ATOM 1504 N N . THR A 1 192 ? 29.036 -14.539 -18.976 1.00 78.88 192 THR A N 1
ATOM 1505 C CA . THR A 1 192 ? 27.969 -15.455 -19.409 1.00 78.88 192 THR A CA 1
ATOM 1506 C C . THR A 1 192 ? 26.960 -14.776 -20.336 1.00 78.88 192 THR A C 1
ATOM 1508 O O . THR A 1 192 ? 26.567 -15.369 -21.342 1.00 78.88 192 THR A O 1
ATOM 1511 N N . LEU A 1 193 ? 26.599 -13.514 -20.078 1.00 71.69 193 LEU A N 1
ATOM 1512 C CA . LEU A 1 193 ? 25.687 -12.759 -20.942 1.00 71.69 193 LEU A CA 1
ATOM 1513 C C . LEU A 1 193 ? 26.293 -12.478 -22.328 1.00 71.69 193 LEU A C 1
ATOM 1515 O O . LEU A 1 193 ? 25.621 -12.645 -23.344 1.00 71.69 193 LEU A O 1
ATOM 1519 N N . ILE A 1 194 ? 27.573 -12.092 -22.385 1.00 78.88 194 ILE A N 1
ATOM 1520 C CA . ILE A 1 194 ? 28.297 -11.873 -23.648 1.00 78.88 194 ILE A CA 1
ATOM 1521 C C . ILE A 1 194 ? 28.378 -13.178 -24.444 1.00 78.88 194 ILE A C 1
ATOM 1523 O O . ILE A 1 194 ? 28.193 -13.179 -25.659 1.00 78.88 194 ILE A O 1
ATOM 1527 N N . GLN A 1 195 ? 28.608 -14.302 -23.769 1.00 75.50 195 GLN A N 1
ATOM 1528 C CA . GLN A 1 195 ? 28.717 -15.606 -24.413 1.00 75.50 195 GLN A CA 1
ATOM 1529 C C . GLN A 1 195 ? 27.379 -16.065 -25.008 1.00 75.50 195 GLN A C 1
ATOM 1531 O O . GLN A 1 195 ? 27.341 -16.486 -26.163 1.00 75.50 195 GLN A O 1
ATOM 1536 N N . GLN A 1 196 ? 26.274 -15.863 -24.285 1.00 69.38 196 GLN A N 1
ATOM 1537 C CA . GLN A 1 196 ? 24.922 -16.088 -24.806 1.00 69.38 196 GLN A CA 1
ATOM 1538 C C . GLN A 1 196 ? 24.605 -15.176 -25.999 1.00 69.38 196 GLN A C 1
ATOM 1540 O O . GLN A 1 196 ? 24.001 -15.614 -26.976 1.00 69.38 196 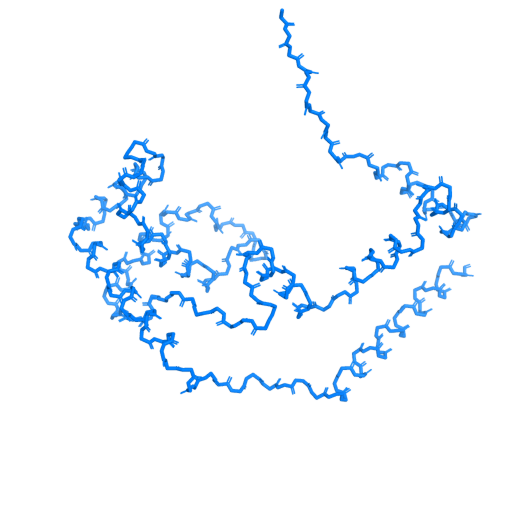GLN A O 1
ATOM 1545 N N . GLN A 1 197 ? 25.042 -13.914 -25.965 1.00 62.09 197 GLN A N 1
ATOM 1546 C CA . GLN A 1 197 ? 24.861 -12.992 -27.088 1.00 62.09 197 GLN A CA 1
ATOM 1547 C C . GLN A 1 197 ? 25.664 -13.418 -28.319 1.00 62.09 197 GLN A C 1
ATOM 1549 O O . GLN A 1 197 ? 25.137 -13.367 -29.429 1.00 62.09 197 GLN A O 1
ATOM 1554 N N . MET A 1 198 ? 26.906 -13.875 -28.143 1.00 69.25 198 MET A N 1
ATOM 1555 C CA . MET A 1 198 ? 27.716 -14.403 -29.243 1.00 69.25 198 MET A CA 1
ATOM 1556 C C . MET A 1 198 ? 27.090 -15.656 -29.860 1.00 69.25 198 MET A C 1
ATOM 1558 O O . MET A 1 198 ? 27.101 -15.797 -31.080 1.00 69.25 198 MET A O 1
ATOM 1562 N N . GLU A 1 199 ? 26.502 -16.530 -29.046 1.00 70.62 199 GLU A N 1
ATOM 1563 C CA . GLU A 1 199 ? 25.819 -17.737 -29.517 1.00 70.62 199 GLU A CA 1
ATOM 1564 C C . GLU A 1 199 ? 24.543 -17.401 -30.304 1.00 70.62 199 GLU A C 1
ATOM 1566 O O . GLU A 1 199 ? 24.324 -17.924 -31.396 1.00 70.62 199 GLU A O 1
ATOM 1571 N N . VAL A 1 200 ? 23.741 -16.450 -29.817 1.00 66.62 200 VAL A N 1
ATOM 1572 C CA . VAL A 1 200 ? 22.560 -15.952 -30.541 1.00 66.62 200 VAL A CA 1
ATOM 1573 C C . VAL A 1 200 ? 22.960 -15.282 -31.858 1.00 66.62 200 VAL A C 1
ATOM 1575 O O . VAL A 1 200 ? 22.324 -15.526 -32.879 1.00 66.62 200 VAL A O 1
ATOM 1578 N N . ILE A 1 201 ? 24.028 -14.479 -31.873 1.00 62.81 201 ILE A N 1
ATOM 1579 C CA . ILE A 1 201 ? 24.540 -13.847 -33.099 1.00 62.81 201 ILE A CA 1
ATOM 1580 C C . ILE A 1 201 ? 25.065 -14.906 -34.081 1.00 62.81 201 ILE A C 1
ATOM 1582 O O . ILE A 1 201 ? 24.775 -14.815 -35.272 1.00 62.81 201 ILE A O 1
ATOM 1586 N N . GLY A 1 202 ? 25.770 -15.933 -33.595 1.00 61.25 202 GLY A N 1
ATOM 1587 C CA . GLY A 1 202 ? 26.258 -17.053 -34.405 1.00 61.25 202 GLY A CA 1
ATOM 1588 C C . GLY A 1 202 ? 25.121 -17.832 -35.070 1.00 61.25 202 GLY A C 1
ATOM 1589 O O . GLY A 1 202 ? 25.143 -18.058 -36.282 1.00 61.25 202 GLY A O 1
ATOM 1590 N N . ASN A 1 203 ? 24.072 -18.133 -34.305 1.00 56.53 203 ASN A N 1
ATOM 1591 C CA . ASN A 1 203 ? 22.879 -18.835 -34.783 1.00 56.53 203 ASN A CA 1
ATOM 1592 C C . ASN A 1 203 ? 22.019 -17.998 -35.745 1.00 56.53 203 ASN A C 1
ATOM 1594 O O . ASN A 1 203 ? 21.257 -18.559 -36.523 1.00 56.53 203 ASN A O 1
ATOM 1598 N N . LEU A 1 204 ? 22.139 -16.667 -35.712 1.00 43.88 204 LEU A N 1
ATOM 1599 C CA . LEU A 1 204 ? 21.501 -15.755 -36.672 1.00 43.88 204 LEU A CA 1
ATOM 1600 C C . LEU A 1 204 ? 22.343 -15.530 -37.942 1.00 43.88 204 LEU A C 1
ATOM 1602 O O . LEU A 1 204 ? 21.842 -14.957 -38.908 1.00 43.88 204 LEU A O 1
ATOM 1606 N N . SER A 1 205 ? 23.616 -15.941 -37.929 1.00 47.59 205 SER A N 1
ATOM 16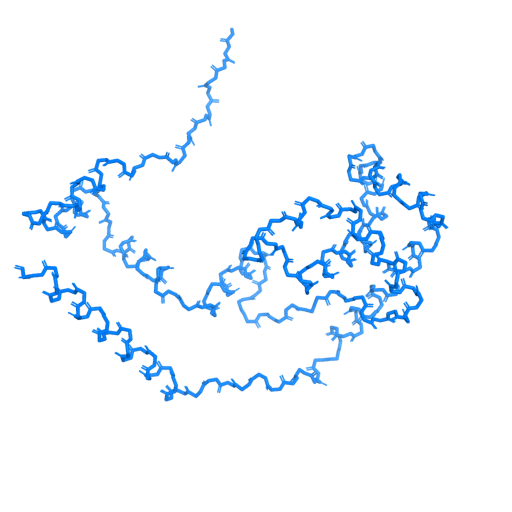07 C CA . SER A 1 205 ? 24.558 -15.835 -39.057 1.00 47.59 205 SER A CA 1
ATOM 1608 C C . SER A 1 205 ? 24.753 -17.139 -39.846 1.00 47.59 205 SER A C 1
ATOM 1610 O O . SER A 1 205 ? 25.532 -17.152 -40.800 1.00 47.59 205 SER A O 1
ATOM 1612 N N . SER A 1 206 ? 24.051 -18.207 -39.447 1.00 42.75 206 SER A N 1
ATOM 1613 C CA . SER A 1 206 ? 23.995 -19.522 -40.110 1.00 42.75 206 SER A CA 1
ATOM 1614 C C . SER A 1 206 ? 22.719 -19.646 -40.940 1.00 42.75 206 SER A C 1
ATOM 1616 O O . SER A 1 206 ? 22.784 -20.255 -42.029 1.00 42.75 206 SER A O 1
#

Secondary structure (DSSP, 8-state):
----SS-------SHHHHHHHT-TTS-HHHHHHHTT--HHHHHHHHHHHS--HHHHHHHHHHHTTS-TT--PPPP-STTS-HHHHHHHHHHHHHHTGGGSSS-GGGSPPHHHHHHHHHHHHHHHHHHHHH-TTSHHHHHHHHHHHHTT--HHHHHHHHHHHHHHHHHHHH--S---------HHHHHHHHHHHHHHHHHHHHHH--

Radius of gyration: 24.68 Å; chains: 1; bounding box: 53×38×63 Å

pLDDT: mean 77.61, std 17.84, range [33.59, 97.75]